Protein AF-A0A514EIG3-F1 (afdb_monomer_lite)

Sequence (360 aa):
MSRASMEQAHLRFVRDAVEIEDLRSSVVFEDPEARVRSGRLRLLNLRFMAVSTSFQSLHRYINRLLRQTEGDVAAALIGLYRPLQAALSERGGRERTAEIARRLAACRTALTPRAAAVRDTLPGACHEDFDTGVSLLQRFFGELHEYGAAEAALVAPQQWRTPQARGDTAVFLRGNDYAAEALTALRSALLVAAMCWLWIQTGWISGATAVLQAVALSAILSSSANAPAAARSLFKGFVFGAALGAICQLLALVRDDAMWIYGYFEETKLPRVHVGDRADIRLMSGAVLLHGKVEGIARGIADSDNPTSASLLADVSPTFIWIRLAQRVPVRMRIDPASVPPNTILAAGMTATVTVRQGR

Radius of gyration: 43.5 Å; chains: 1; bounding box: 100×44×109 Å

Structure (mmCIF, N/CA/C/O backbone):
data_AF-A0A514EIG3-F1
#
_entry.id   AF-A0A514EIG3-F1
#
loop_
_atom_site.group_PDB
_atom_site.id
_atom_site.type_symbol
_atom_site.label_atom_id
_atom_site.label_alt_id
_atom_site.label_comp_id
_atom_site.label_asym_id
_atom_site.label_entity_id
_atom_site.label_seq_id
_atom_site.pdbx_PDB_ins_code
_atom_site.Cartn_x
_atom_site.Cartn_y
_atom_site.Cartn_z
_atom_site.occupancy
_atom_site.B_iso_or_equiv
_atom_site.auth_seq_id
_atom_site.auth_comp_id
_atom_site.auth_asym_id
_atom_site.auth_atom_id
_atom_site.pdbx_PDB_model_num
ATOM 1 N N . MET A 1 1 ? 12.732 -8.739 -49.361 1.00 45.09 1 MET A N 1
ATOM 2 C CA . MET A 1 1 ? 12.928 -9.811 -48.359 1.00 45.09 1 MET A CA 1
ATOM 3 C C . MET A 1 1 ? 11.604 -10.064 -47.669 1.00 45.09 1 MET A C 1
ATOM 5 O O . MET A 1 1 ? 10.889 -9.100 -47.427 1.00 45.09 1 MET A O 1
ATOM 9 N N . SER A 1 2 ? 11.252 -11.325 -47.421 1.00 52.12 2 SER A N 1
ATOM 10 C CA . SER A 1 2 ? 9.976 -11.680 -46.798 1.00 52.12 2 SER A CA 1
ATOM 11 C C . SER A 1 2 ? 10.043 -11.526 -45.274 1.00 52.12 2 SER A C 1
ATOM 13 O O . SER A 1 2 ? 11.075 -11.765 -44.652 1.00 52.12 2 SER A O 1
ATOM 15 N N . ARG A 1 3 ? 8.915 -11.150 -44.664 1.00 53.91 3 ARG A N 1
ATOM 16 C CA . ARG A 1 3 ? 8.681 -11.037 -43.210 1.00 53.91 3 ARG A CA 1
ATOM 17 C C . ARG A 1 3 ? 9.295 -12.186 -42.389 1.00 53.91 3 ARG A C 1
ATOM 19 O O . ARG A 1 3 ? 9.903 -11.947 -41.351 1.00 53.91 3 ARG A O 1
ATOM 26 N N . ALA A 1 4 ? 9.207 -13.411 -42.907 1.00 51.09 4 ALA A N 1
ATOM 27 C CA . ALA A 1 4 ? 9.718 -14.618 -42.263 1.00 51.09 4 ALA A CA 1
ATOM 28 C C . ALA A 1 4 ? 11.256 -14.669 -42.160 1.00 51.09 4 ALA A C 1
ATOM 30 O O . ALA A 1 4 ? 11.781 -15.232 -41.202 1.00 51.09 4 ALA A O 1
ATOM 31 N N . SER A 1 5 ? 11.999 -14.062 -43.097 1.00 52.34 5 SER A N 1
ATOM 32 C CA . SER A 1 5 ? 13.469 -14.077 -43.050 1.00 52.34 5 SER A CA 1
ATOM 33 C C . SER A 1 5 ? 14.026 -13.139 -41.977 1.00 52.34 5 SER A C 1
ATOM 35 O O . SER A 1 5 ? 15.066 -13.423 -41.389 1.00 52.34 5 SER A O 1
ATOM 37 N N . MET A 1 6 ? 13.329 -12.030 -41.709 1.00 52.81 6 MET A N 1
ATOM 38 C CA . MET A 1 6 ? 13.676 -11.066 -40.657 1.00 52.81 6 MET A CA 1
ATOM 39 C C . MET A 1 6 ? 13.449 -11.675 -39.267 1.00 52.81 6 MET A C 1
ATOM 41 O O . MET A 1 6 ? 14.292 -11.565 -38.380 1.00 52.81 6 MET A O 1
ATOM 45 N N . GLU A 1 7 ? 12.336 -12.391 -39.118 1.00 53.34 7 GLU A N 1
ATOM 46 C CA . GLU A 1 7 ? 11.955 -13.098 -37.898 1.00 53.34 7 GLU A CA 1
ATOM 47 C C . GLU A 1 7 ? 12.885 -14.290 -37.620 1.00 53.34 7 GLU A C 1
ATOM 49 O O . GLU A 1 7 ? 13.366 -14.445 -36.502 1.00 53.34 7 GLU A O 1
ATOM 54 N N . GLN A 1 8 ? 13.255 -15.074 -38.639 1.00 49.50 8 GLN A N 1
ATOM 55 C CA . GLN A 1 8 ? 14.203 -16.185 -38.483 1.00 49.50 8 GLN A CA 1
ATOM 56 C C . GLN A 1 8 ? 15.636 -15.736 -38.179 1.00 49.50 8 GLN A C 1
ATOM 58 O O . GLN A 1 8 ? 16.304 -16.382 -37.374 1.00 49.50 8 GLN A O 1
ATOM 63 N N . ALA A 1 9 ? 16.124 -14.653 -38.792 1.00 52.44 9 ALA A N 1
ATOM 64 C CA . ALA A 1 9 ? 17.458 -14.129 -38.495 1.00 52.44 9 ALA A CA 1
ATOM 65 C C . ALA A 1 9 ? 17.545 -13.589 -37.056 1.00 52.44 9 ALA A C 1
ATOM 67 O O . ALA A 1 9 ? 18.540 -13.812 -36.368 1.00 52.44 9 ALA A O 1
ATOM 68 N N . HIS A 1 10 ? 16.477 -12.947 -36.572 1.00 52.53 10 HIS A N 1
ATOM 69 C CA . HIS A 1 10 ? 16.401 -12.445 -35.203 1.00 52.53 10 HIS A CA 1
ATOM 70 C C . HIS A 1 10 ? 16.192 -13.560 -34.165 1.00 52.53 10 HIS A C 1
ATOM 72 O O . HIS A 1 10 ? 16.850 -13.561 -33.130 1.00 52.53 10 HIS A O 1
ATOM 78 N N . LEU A 1 11 ? 15.336 -14.550 -34.444 1.00 48.62 11 LEU A N 1
ATOM 79 C CA . LEU A 1 11 ? 15.137 -15.704 -33.560 1.00 48.62 11 LEU A CA 1
ATOM 80 C C . LEU A 1 11 ? 16.398 -16.562 -33.429 1.00 48.62 11 LEU A C 1
ATOM 82 O O . LEU A 1 11 ? 16.623 -17.121 -32.361 1.00 48.62 11 LEU A O 1
ATOM 86 N N . ARG A 1 12 ? 17.235 -16.646 -34.473 1.00 53.78 12 ARG A N 1
ATOM 87 C CA . ARG A 1 12 ? 18.569 -17.263 -34.373 1.00 53.78 12 ARG A CA 1
ATOM 88 C C . ARG A 1 12 ? 19.503 -16.434 -33.488 1.00 53.78 12 ARG A C 1
ATOM 90 O O . ARG A 1 12 ? 20.097 -16.986 -32.579 1.00 53.78 12 ARG A O 1
ATOM 97 N N . PHE A 1 13 ? 19.535 -15.109 -33.653 1.00 55.12 13 PHE A N 1
ATOM 98 C CA . PHE A 1 13 ? 20.330 -14.208 -32.803 1.00 55.12 13 PHE A CA 1
ATOM 99 C C . PHE A 1 13 ? 19.947 -14.274 -31.312 1.00 55.12 13 PHE A C 1
ATOM 101 O O . PHE A 1 13 ? 20.821 -14.318 -30.451 1.00 55.12 13 PHE A O 1
ATOM 108 N N . VAL A 1 14 ? 18.647 -14.312 -30.999 1.00 50.19 14 VAL A N 1
ATOM 109 C CA . VAL A 1 14 ? 18.150 -14.444 -29.618 1.00 50.19 14 VAL A CA 1
ATOM 110 C C . VAL A 1 14 ? 18.416 -15.846 -29.064 1.00 50.19 14 VAL A C 1
ATOM 112 O O . VAL A 1 14 ? 18.765 -15.973 -27.896 1.00 50.19 14 VAL A O 1
ATOM 115 N N . ARG A 1 15 ? 18.297 -16.896 -29.886 1.00 47.41 15 ARG A N 1
ATOM 116 C CA . ARG A 1 15 ? 18.565 -18.282 -29.475 1.00 47.41 15 ARG A CA 1
ATOM 117 C C . ARG A 1 15 ? 20.043 -18.524 -29.179 1.00 47.41 15 ARG A C 1
ATOM 119 O O . ARG A 1 15 ? 20.343 -19.071 -28.127 1.00 47.41 15 ARG A O 1
ATOM 126 N N . ASP A 1 16 ? 20.942 -18.041 -30.030 1.00 49.44 16 ASP A N 1
ATOM 127 C CA . ASP A 1 16 ? 22.390 -18.164 -29.821 1.00 49.44 16 ASP A CA 1
ATOM 128 C C . ASP A 1 16 ? 22.843 -17.374 -28.575 1.00 49.44 16 ASP A C 1
ATOM 130 O O . ASP A 1 16 ? 23.747 -17.790 -27.855 1.00 49.44 16 ASP A O 1
ATOM 134 N N . ALA A 1 17 ? 22.184 -16.247 -28.266 1.00 50.53 17 ALA A N 1
ATOM 135 C CA . ALA A 1 17 ? 22.420 -15.493 -27.033 1.00 50.53 17 ALA A CA 1
ATOM 136 C C . ALA A 1 17 ? 21.909 -16.222 -25.771 1.00 50.53 17 ALA A C 1
ATOM 138 O O . ALA A 1 17 ? 22.508 -16.083 -24.706 1.00 50.53 17 ALA A O 1
ATOM 139 N N . VAL A 1 18 ? 20.833 -17.012 -25.890 1.00 45.69 18 VAL A N 1
ATOM 140 C CA . VAL A 1 18 ? 20.274 -17.841 -24.807 1.00 45.69 18 VAL A CA 1
ATOM 141 C C . VAL A 1 18 ? 21.101 -19.112 -24.579 1.00 45.69 18 VAL A C 1
ATOM 143 O O . VAL A 1 18 ? 21.346 -19.454 -23.429 1.00 45.69 18 VAL A O 1
ATOM 146 N N . GLU A 1 19 ? 21.619 -19.764 -25.624 1.00 40.50 19 GLU A N 1
ATOM 147 C CA . GLU A 1 19 ? 22.544 -20.906 -25.471 1.00 40.50 19 GLU A CA 1
ATOM 148 C C . GLU A 1 19 ? 23.844 -20.509 -24.750 1.00 40.50 19 GLU A C 1
ATOM 150 O O . GLU A 1 19 ? 24.380 -21.277 -23.951 1.00 40.50 19 GLU A O 1
ATOM 155 N N . ILE A 1 20 ? 24.327 -19.279 -24.959 1.00 51.62 20 ILE A N 1
ATOM 156 C CA . ILE A 1 20 ? 25.477 -18.730 -24.223 1.00 51.62 20 ILE A CA 1
ATOM 157 C C . ILE A 1 20 ? 25.137 -18.469 -22.744 1.00 51.62 20 ILE A C 1
ATOM 159 O O . ILE A 1 20 ? 26.017 -18.583 -21.892 1.00 51.62 20 ILE A O 1
ATOM 163 N N . GLU A 1 21 ? 23.887 -18.131 -22.416 1.00 45.19 21 GLU A N 1
ATOM 164 C CA . GLU A 1 21 ? 23.425 -17.957 -21.031 1.00 45.19 21 GLU A CA 1
ATOM 165 C C . GLU A 1 21 ? 23.310 -19.306 -20.304 1.00 45.19 21 GLU A C 1
ATOM 167 O O . GLU A 1 21 ? 23.735 -19.424 -19.152 1.00 45.19 21 GLU A O 1
ATOM 172 N N . ASP A 1 22 ? 22.832 -20.338 -21.003 1.00 36.62 22 ASP A N 1
ATOM 173 C CA . ASP A 1 22 ? 22.665 -21.690 -20.464 1.00 36.62 22 ASP A CA 1
ATOM 174 C C . ASP A 1 22 ? 24.024 -22.341 -20.159 1.00 36.62 22 ASP A C 1
ATOM 176 O O . ASP A 1 22 ? 24.251 -22.823 -19.046 1.00 36.62 22 ASP A O 1
ATOM 180 N N . LEU A 1 23 ? 24.990 -22.206 -21.079 1.00 34.91 23 LEU A N 1
ATOM 181 C CA . LEU A 1 23 ? 26.386 -22.622 -20.882 1.00 34.91 23 LEU A CA 1
ATOM 182 C C . LEU A 1 23 ? 27.109 -21.833 -19.776 1.00 34.91 23 LEU A C 1
ATOM 184 O O . LEU A 1 23 ? 28.134 -22.283 -19.265 1.00 34.91 23 LEU A O 1
ATOM 188 N N . ARG A 1 24 ? 26.610 -20.650 -19.399 1.00 49.12 24 ARG A N 1
ATOM 189 C CA . ARG A 1 24 ? 27.227 -19.795 -18.375 1.00 49.12 24 ARG A CA 1
ATOM 190 C C . ARG A 1 24 ? 26.662 -20.043 -16.983 1.00 49.12 24 ARG A C 1
ATOM 192 O O . ARG A 1 24 ? 27.408 -19.895 -16.018 1.00 49.12 24 ARG A O 1
ATOM 199 N N . SER A 1 25 ? 25.393 -20.436 -16.863 1.00 39.38 25 SER A N 1
ATOM 200 C CA . SER A 1 25 ? 24.770 -20.756 -15.570 1.00 39.38 25 SER A CA 1
ATOM 201 C C . SER A 1 25 ? 25.508 -21.876 -14.820 1.00 39.38 25 SER A C 1
ATOM 203 O O . SER A 1 25 ? 25.580 -21.845 -13.592 1.00 39.38 25 SER A O 1
ATOM 205 N N . SER A 1 26 ? 26.150 -22.800 -15.548 1.00 38.31 26 SER A N 1
ATOM 206 C CA . SER A 1 26 ? 26.895 -23.913 -14.951 1.00 38.31 26 SER A CA 1
ATOM 207 C C . SER A 1 26 ? 28.312 -23.548 -14.488 1.00 38.31 26 SER A C 1
ATOM 209 O O . SER A 1 26 ? 28.871 -24.255 -13.659 1.00 38.31 26 SER A O 1
ATOM 211 N N . VAL A 1 27 ? 28.901 -22.448 -14.978 1.00 40.47 27 VAL A N 1
ATOM 212 C CA . VAL A 1 27 ? 30.311 -22.068 -14.716 1.00 40.47 27 VAL A CA 1
ATOM 213 C C . VAL A 1 27 ? 30.438 -21.034 -13.579 1.00 40.47 27 VAL A C 1
ATOM 215 O O . VAL A 1 27 ? 31.532 -20.670 -13.158 1.00 40.47 27 VAL A O 1
ATOM 218 N N . VAL A 1 28 ? 29.315 -20.563 -13.025 1.00 42.31 28 VAL A N 1
ATOM 219 C CA . VAL A 1 28 ? 29.269 -19.551 -11.948 1.00 42.31 28 VAL A CA 1
ATOM 220 C C . VAL A 1 28 ? 29.801 -20.069 -10.598 1.00 42.31 28 VAL A C 1
ATOM 222 O O . VAL A 1 28 ? 30.088 -19.258 -9.716 1.00 42.31 28 VAL A O 1
ATOM 225 N N . PHE A 1 29 ? 29.990 -21.381 -10.426 1.00 43.31 29 PHE A N 1
ATOM 226 C CA . PHE A 1 29 ? 30.283 -21.973 -9.115 1.00 43.31 29 PHE A CA 1
ATOM 227 C C . PHE A 1 29 ? 31.768 -22.198 -8.768 1.00 43.31 29 PHE A C 1
ATOM 229 O O . PHE A 1 29 ? 32.027 -22.561 -7.624 1.00 43.31 29 PHE A O 1
ATOM 236 N N . GLU A 1 30 ? 32.742 -21.953 -9.658 1.00 40.94 30 GLU A N 1
ATOM 237 C CA . GLU A 1 30 ? 34.113 -22.470 -9.432 1.00 40.94 30 GLU A CA 1
ATOM 238 C C . GLU A 1 30 ? 35.263 -21.465 -9.172 1.00 40.94 30 GLU A C 1
ATOM 240 O O . GLU A 1 30 ? 36.301 -21.929 -8.712 1.00 40.94 30 GLU A O 1
ATOM 245 N N . ASP A 1 31 ? 35.154 -20.131 -9.352 1.00 41.50 31 ASP A N 1
ATOM 246 C CA . ASP A 1 31 ? 36.369 -19.267 -9.273 1.00 41.50 31 ASP A CA 1
ATOM 247 C C . ASP A 1 31 ? 36.178 -17.837 -8.680 1.00 41.50 31 ASP A C 1
ATOM 249 O O . ASP A 1 31 ? 35.212 -17.147 -9.031 1.00 41.50 31 ASP A O 1
ATOM 253 N N . PRO A 1 32 ? 37.089 -17.297 -7.830 1.00 45.38 32 PRO A N 1
ATOM 254 C CA . PRO A 1 32 ? 36.996 -15.945 -7.252 1.00 45.38 32 PRO A CA 1
ATOM 255 C C . PRO A 1 32 ? 37.032 -14.785 -8.264 1.00 45.38 32 PRO A C 1
ATOM 257 O O . PRO A 1 32 ? 36.520 -13.701 -7.959 1.00 45.38 32 PRO A O 1
ATOM 260 N N . GLU A 1 33 ? 37.548 -14.999 -9.481 1.00 50.97 33 GLU A N 1
ATOM 261 C CA . GLU A 1 33 ? 37.442 -14.044 -10.599 1.00 50.97 33 GLU A CA 1
ATOM 262 C C . GLU A 1 33 ? 35.983 -13.789 -11.042 1.00 50.97 33 GLU A C 1
ATOM 264 O O . GLU A 1 33 ? 35.674 -12.757 -11.655 1.00 50.97 33 GLU A O 1
ATOM 269 N N . ALA A 1 34 ? 35.050 -14.683 -10.693 1.00 49.50 34 ALA A N 1
ATOM 270 C CA . ALA A 1 34 ? 33.637 -14.577 -11.046 1.00 49.50 34 ALA A CA 1
ATOM 271 C C . ALA A 1 34 ? 32.943 -13.358 -10.411 1.00 49.50 34 ALA A C 1
ATOM 273 O O . ALA A 1 34 ? 32.015 -12.801 -11.003 1.00 49.50 34 ALA A O 1
ATOM 274 N N . ARG A 1 35 ? 33.410 -12.862 -9.253 1.00 50.84 35 ARG A N 1
ATOM 275 C CA . ARG A 1 35 ? 32.811 -11.682 -8.592 1.00 50.84 35 ARG A CA 1
ATOM 276 C C . ARG A 1 35 ? 33.062 -10.375 -9.346 1.00 50.84 35 ARG A C 1
ATOM 278 O O . ARG A 1 35 ? 32.158 -9.549 -9.434 1.00 50.84 35 ARG A O 1
ATOM 285 N N . VAL A 1 36 ? 34.237 -10.209 -9.956 1.00 50.38 36 VAL A N 1
ATOM 286 C CA . VAL A 1 36 ? 34.542 -9.046 -10.815 1.00 50.38 36 VAL A CA 1
ATOM 287 C C . VAL A 1 36 ? 33.825 -9.167 -12.167 1.00 50.38 36 VAL A C 1
ATOM 289 O O . VAL A 1 36 ? 33.380 -8.166 -12.732 1.00 50.38 36 VAL A O 1
ATOM 292 N N . ARG A 1 37 ? 33.618 -10.396 -12.665 1.00 55.94 37 ARG A N 1
ATOM 293 C CA . ARG A 1 37 ? 32.775 -10.652 -13.846 1.00 55.94 37 ARG A CA 1
ATOM 294 C C . ARG A 1 37 ? 31.284 -10.421 -13.569 1.00 55.94 37 ARG A C 1
ATOM 296 O O . ARG A 1 37 ? 30.603 -9.951 -14.470 1.00 55.94 37 ARG A O 1
ATOM 303 N N . SER A 1 38 ? 30.786 -10.628 -12.347 1.00 60.28 38 SER A N 1
ATOM 304 C CA . SER A 1 38 ? 29.366 -10.457 -11.980 1.00 60.28 38 SER A CA 1
ATOM 305 C C . SER A 1 38 ? 28.793 -9.080 -12.356 1.00 60.28 38 SER A C 1
ATOM 307 O O . SER A 1 38 ? 27.716 -8.994 -12.949 1.00 60.28 38 SER A O 1
ATOM 309 N N . GLY A 1 39 ? 29.545 -7.994 -12.134 1.00 63.72 39 GLY A N 1
ATOM 310 C CA . GLY A 1 39 ? 29.137 -6.647 -12.562 1.00 63.72 39 GLY A CA 1
ATOM 311 C C . GLY A 1 39 ? 29.068 -6.483 -14.088 1.00 63.72 39 GLY A C 1
ATOM 312 O O . GLY A 1 39 ? 28.128 -5.879 -14.607 1.00 63.72 39 GLY A O 1
ATOM 313 N N . ARG A 1 40 ? 30.022 -7.077 -14.818 1.00 66.19 40 ARG A N 1
ATOM 314 C CA . ARG A 1 40 ? 30.075 -7.064 -16.294 1.00 66.19 40 ARG A CA 1
ATOM 315 C C . ARG A 1 40 ? 28.932 -7.892 -16.894 1.00 66.19 40 ARG A C 1
ATOM 317 O O . ARG A 1 40 ? 28.312 -7.464 -17.861 1.00 66.19 40 ARG A O 1
ATOM 324 N N . LEU A 1 41 ? 28.607 -9.029 -16.278 1.00 67.88 41 LEU A N 1
ATOM 325 C CA . LEU A 1 41 ? 27.487 -9.893 -16.661 1.00 67.88 41 LEU A CA 1
ATOM 326 C C . LEU A 1 41 ? 26.135 -9.229 -16.383 1.00 67.88 41 LEU A C 1
ATOM 328 O O . LEU A 1 41 ? 25.241 -9.290 -17.223 1.00 67.88 41 LEU A O 1
ATOM 332 N N . ARG A 1 42 ? 25.996 -8.524 -15.251 1.00 72.25 42 ARG A N 1
ATOM 333 C CA . ARG A 1 42 ? 24.791 -7.741 -14.952 1.00 72.25 42 ARG A CA 1
ATOM 334 C C . ARG A 1 42 ? 24.568 -6.640 -15.985 1.00 72.25 42 ARG A C 1
ATOM 336 O O . ARG A 1 42 ? 23.446 -6.480 -16.453 1.00 72.25 42 ARG A O 1
ATOM 343 N N . LEU A 1 43 ? 25.620 -5.909 -16.361 1.00 75.12 43 LEU A N 1
ATOM 344 C CA . LEU A 1 43 ? 25.537 -4.895 -17.414 1.00 75.12 43 LEU A CA 1
ATOM 345 C C . LEU A 1 43 ? 25.138 -5.517 -18.758 1.00 75.12 43 LEU A C 1
ATOM 347 O O . LEU A 1 43 ? 24.236 -5.005 -19.414 1.00 75.12 43 LEU A O 1
ATOM 351 N N . LEU A 1 44 ? 25.756 -6.635 -19.145 1.00 75.25 44 LEU A N 1
ATOM 352 C CA . LEU A 1 44 ? 25.420 -7.342 -20.382 1.00 75.25 44 LEU A CA 1
ATOM 353 C C . LEU A 1 44 ? 23.951 -7.796 -20.401 1.00 75.25 44 LEU A C 1
ATOM 355 O O . LEU A 1 44 ? 23.271 -7.601 -21.404 1.00 75.25 44 LEU A O 1
ATOM 359 N N . ASN A 1 45 ? 23.444 -8.329 -19.285 1.00 76.19 45 ASN A N 1
ATOM 360 C CA . ASN A 1 45 ? 22.043 -8.729 -19.147 1.00 76.19 45 ASN A CA 1
ATOM 361 C C . ASN A 1 45 ? 21.090 -7.521 -19.241 1.00 76.19 45 ASN A C 1
ATOM 363 O O . ASN A 1 45 ? 20.104 -7.559 -19.971 1.00 76.19 45 ASN A O 1
ATOM 367 N N . LEU A 1 46 ? 21.413 -6.402 -18.583 1.00 81.19 46 LEU A N 1
ATOM 368 C CA . LEU A 1 46 ? 20.630 -5.164 -18.705 1.00 81.19 46 LEU A CA 1
ATOM 369 C C . LEU A 1 46 ? 20.564 -4.672 -20.158 1.00 81.19 46 LEU A C 1
ATOM 371 O O . LEU A 1 46 ? 19.483 -4.337 -20.644 1.00 81.19 46 LEU A O 1
ATOM 375 N N . ARG A 1 47 ? 21.695 -4.686 -20.875 1.00 82.94 47 ARG A N 1
ATOM 376 C CA . ARG A 1 47 ? 21.747 -4.319 -22.299 1.00 82.94 47 ARG A CA 1
ATOM 377 C C . ARG A 1 47 ? 20.964 -5.296 -23.172 1.00 82.94 47 ARG A C 1
ATOM 379 O O . ARG A 1 47 ? 20.231 -4.862 -24.053 1.00 82.94 47 ARG A O 1
ATOM 386 N N . PHE A 1 48 ? 21.035 -6.595 -22.891 1.00 78.50 48 PHE A N 1
ATOM 387 C CA . PHE A 1 48 ? 20.241 -7.605 -23.591 1.00 78.50 48 PHE A CA 1
ATOM 388 C C . PHE A 1 48 ? 18.730 -7.368 -23.439 1.00 78.50 48 PHE A C 1
ATOM 390 O O . PHE A 1 48 ? 17.985 -7.420 -24.423 1.00 78.50 48 PHE A O 1
ATOM 397 N N . MET A 1 49 ? 18.273 -7.045 -22.226 1.00 78.38 49 MET A N 1
ATOM 398 C CA . MET A 1 49 ? 16.864 -6.736 -21.964 1.00 78.38 49 MET A CA 1
ATOM 399 C C . MET A 1 49 ? 16.407 -5.472 -22.706 1.00 78.38 49 MET A C 1
ATOM 401 O O . MET A 1 49 ? 15.313 -5.452 -23.280 1.00 78.38 49 MET A O 1
ATOM 405 N N . ALA A 1 50 ? 17.251 -4.438 -22.758 1.00 80.19 50 ALA A N 1
ATOM 406 C CA . ALA A 1 50 ? 16.956 -3.199 -23.475 1.00 80.19 50 ALA A CA 1
ATOM 407 C C . ALA A 1 50 ? 16.867 -3.406 -25.002 1.00 80.19 50 ALA A C 1
ATOM 409 O O . ALA A 1 50 ? 15.916 -2.943 -25.646 1.00 80.19 50 ALA A O 1
ATOM 410 N N . VAL A 1 51 ? 17.785 -4.192 -25.579 1.00 80.00 51 VAL A N 1
ATOM 411 C CA . VAL A 1 51 ? 17.752 -4.602 -26.996 1.00 80.00 51 VAL A CA 1
ATOM 412 C C . VAL A 1 51 ? 16.493 -5.406 -27.314 1.00 80.00 51 VAL A C 1
ATOM 414 O O . VAL A 1 51 ? 15.804 -5.119 -28.291 1.00 80.00 51 VAL A O 1
ATOM 417 N N . SER A 1 52 ? 16.151 -6.383 -26.475 1.00 78.00 52 SER A N 1
ATOM 418 C CA . SER A 1 52 ? 14.977 -7.240 -26.687 1.00 78.00 52 SER A CA 1
ATOM 419 C C . SER A 1 52 ? 13.673 -6.438 -26.640 1.00 78.00 52 SER A C 1
ATOM 421 O O . SER A 1 52 ? 12.796 -6.598 -27.490 1.00 78.00 52 SER A O 1
ATOM 423 N N . THR A 1 53 ? 13.559 -5.516 -25.681 1.00 83.19 53 THR A N 1
ATOM 424 C CA . THR A 1 53 ? 12.370 -4.667 -25.510 1.00 83.19 53 THR A CA 1
ATOM 425 C C . THR A 1 53 ? 12.203 -3.673 -26.660 1.00 83.19 53 THR A C 1
ATOM 427 O O . THR A 1 53 ? 11.100 -3.500 -27.190 1.00 83.19 53 THR A O 1
ATOM 430 N N . SER A 1 54 ? 13.292 -3.020 -27.076 1.00 84.88 54 SER A N 1
ATOM 431 C CA . SER A 1 54 ? 13.266 -2.104 -28.222 1.00 84.88 54 SER A CA 1
ATOM 432 C C . SER A 1 54 ? 12.963 -2.838 -29.533 1.00 84.88 54 SER A C 1
ATOM 434 O O . SER A 1 54 ? 12.152 -2.347 -30.321 1.00 84.88 54 SER A O 1
ATOM 436 N N . PHE A 1 55 ? 13.489 -4.054 -29.724 1.00 82.88 55 PHE A N 1
ATOM 437 C CA . PHE A 1 55 ? 13.143 -4.901 -30.866 1.00 82.88 55 PHE A CA 1
ATOM 438 C C . PHE A 1 55 ? 11.655 -5.250 -30.903 1.00 82.88 55 PHE A C 1
ATOM 440 O O . PHE A 1 55 ? 11.003 -5.053 -31.926 1.00 82.88 55 PHE A O 1
ATOM 447 N N . GLN A 1 56 ? 11.096 -5.753 -29.796 1.00 80.50 56 GLN A N 1
ATOM 448 C CA . GLN A 1 56 ? 9.681 -6.126 -29.748 1.00 80.50 56 GLN A CA 1
ATOM 449 C C . GLN A 1 56 ? 8.770 -4.927 -30.022 1.00 80.50 56 GLN A C 1
ATOM 451 O O . GLN A 1 56 ? 7.755 -5.071 -30.704 1.00 80.50 56 GLN A O 1
ATOM 456 N N . SER A 1 57 ? 9.143 -3.746 -29.526 1.00 84.94 57 SER A N 1
ATOM 457 C CA . SER A 1 57 ? 8.400 -2.505 -29.756 1.00 84.94 57 SER A CA 1
ATOM 458 C C . SER A 1 57 ? 8.397 -2.126 -31.241 1.00 84.94 57 SER A C 1
ATOM 460 O O . SER A 1 57 ? 7.332 -1.903 -31.817 1.00 84.94 57 SER A O 1
ATOM 462 N N . LEU A 1 58 ? 9.569 -2.150 -31.886 1.00 84.88 58 LEU A N 1
ATOM 463 C CA . LEU A 1 58 ? 9.714 -1.918 -33.324 1.00 84.88 58 LEU A CA 1
ATOM 464 C C . LEU A 1 58 ? 8.945 -2.959 -34.152 1.00 84.88 58 LEU A C 1
ATOM 466 O O . LEU A 1 58 ? 8.225 -2.613 -35.085 1.00 84.88 58 LEU A O 1
ATOM 470 N N . HIS A 1 59 ? 9.057 -4.236 -33.793 1.00 81.44 59 HIS A N 1
ATOM 471 C CA . HIS A 1 59 ? 8.402 -5.331 -34.499 1.00 81.44 59 HIS A CA 1
ATOM 472 C C . HIS A 1 59 ? 6.874 -5.234 -34.418 1.00 81.44 59 HIS A C 1
ATOM 474 O O . HIS A 1 59 ? 6.183 -5.386 -35.427 1.00 81.44 59 HIS A O 1
ATOM 480 N N . ARG A 1 60 ? 6.323 -4.939 -33.232 1.00 87.69 60 ARG A N 1
ATOM 481 C CA . ARG A 1 60 ? 4.882 -4.700 -33.061 1.00 87.69 60 ARG A CA 1
ATOM 482 C C . ARG A 1 60 ? 4.417 -3.493 -33.870 1.00 87.69 60 ARG A C 1
ATOM 484 O O . ARG A 1 60 ? 3.354 -3.575 -34.480 1.00 87.69 60 ARG A O 1
ATOM 491 N N . TYR A 1 61 ? 5.208 -2.422 -33.912 1.00 89.69 61 TYR A N 1
ATOM 492 C CA . TYR A 1 61 ? 4.883 -1.225 -34.681 1.00 89.69 61 TYR A CA 1
ATOM 493 C C . TYR A 1 61 ? 4.855 -1.495 -36.193 1.00 89.69 61 TYR A C 1
ATOM 495 O O . TYR A 1 61 ? 3.839 -1.247 -36.834 1.00 89.69 61 TYR A O 1
ATOM 503 N N . ILE A 1 62 ? 5.895 -2.129 -36.748 1.00 84.50 62 ILE A N 1
ATOM 504 C CA . ILE A 1 62 ? 5.932 -2.520 -38.170 1.00 84.50 62 ILE A CA 1
ATOM 505 C C . ILE A 1 62 ? 4.756 -3.447 -38.514 1.00 84.50 62 ILE A C 1
ATOM 507 O O . ILE A 1 62 ? 4.100 -3.271 -39.538 1.00 84.50 62 ILE A O 1
ATOM 511 N N . ASN A 1 63 ? 4.436 -4.409 -37.644 1.00 84.69 63 ASN A N 1
ATOM 512 C CA . ASN A 1 63 ? 3.278 -5.282 -37.846 1.00 84.69 63 ASN A CA 1
ATOM 513 C C . ASN A 1 63 ? 1.941 -4.531 -37.791 1.00 84.69 63 ASN A C 1
ATOM 515 O O . ASN A 1 63 ? 0.994 -4.957 -38.451 1.00 84.69 63 ASN A O 1
ATOM 519 N N . ARG A 1 64 ? 1.839 -3.450 -37.006 1.00 89.88 64 ARG A N 1
ATOM 520 C CA . ARG A 1 64 ? 0.653 -2.584 -36.985 1.00 89.88 64 ARG A CA 1
ATOM 521 C C . ARG A 1 64 ? 0.484 -1.887 -38.334 1.00 89.88 64 ARG A C 1
ATOM 523 O O . ARG A 1 64 ? -0.590 -1.999 -38.917 1.00 89.88 64 ARG A O 1
ATOM 530 N N . LEU A 1 65 ? 1.552 -1.282 -38.858 1.00 86.75 65 LEU A N 1
ATOM 531 C CA . LEU A 1 65 ? 1.553 -0.585 -40.151 1.00 86.75 65 LEU A CA 1
ATOM 532 C C . LEU A 1 65 ? 1.178 -1.520 -41.311 1.00 86.75 65 LEU A C 1
ATOM 534 O O . LEU A 1 65 ? 0.310 -1.203 -42.121 1.00 86.75 65 LEU A O 1
ATOM 538 N N . LEU A 1 66 ? 1.734 -2.738 -41.326 1.00 84.06 66 LEU A N 1
ATOM 539 C CA . LEU A 1 66 ? 1.400 -3.758 -42.329 1.00 84.06 66 LEU A CA 1
ATOM 540 C C . LEU A 1 66 ? -0.082 -4.172 -42.318 1.00 84.06 66 LEU A C 1
ATOM 542 O O . LEU A 1 66 ? -0.582 -4.649 -43.334 1.00 84.06 66 LEU A O 1
ATOM 546 N N . ARG A 1 67 ? -0.787 -4.025 -41.188 1.00 85.06 67 ARG A N 1
ATOM 547 C CA . ARG A 1 67 ? -2.224 -4.335 -41.073 1.00 85.06 67 ARG A CA 1
ATOM 548 C C . ARG A 1 67 ? -3.126 -3.158 -41.449 1.00 85.06 67 ARG A C 1
ATOM 550 O O . ARG A 1 67 ? -4.282 -3.394 -41.772 1.00 85.06 67 ARG A O 1
ATOM 557 N N . GLN A 1 68 ? -2.625 -1.925 -41.386 1.00 81.25 68 GLN A N 1
ATOM 558 C CA . GLN A 1 68 ? -3.405 -0.696 -41.588 1.00 81.25 68 GLN A CA 1
ATOM 559 C C . GLN A 1 68 ? -3.445 -0.219 -43.053 1.00 81.25 68 GLN A C 1
ATOM 561 O O . GLN A 1 68 ? -4.044 0.811 -43.337 1.00 81.25 68 GLN A O 1
ATOM 566 N N . THR A 1 69 ? -2.912 -0.999 -44.005 1.00 68.12 69 THR A N 1
ATOM 567 C CA . THR A 1 69 ? -2.778 -0.642 -45.441 1.00 68.12 69 THR A CA 1
ATOM 568 C C . THR A 1 69 ? -1.678 0.393 -45.730 1.00 68.12 69 THR A C 1
ATOM 570 O O . THR A 1 69 ? -1.554 0.865 -46.853 1.00 68.12 69 THR A O 1
ATOM 573 N N . GLU A 1 70 ? -0.802 0.676 -44.762 1.00 72.31 70 GLU A N 1
ATOM 574 C CA . GLU A 1 70 ? 0.393 1.523 -44.919 1.00 72.31 70 GLU A CA 1
ATOM 575 C C . GLU A 1 70 ? 1.621 0.679 -45.301 1.00 72.31 70 GLU A C 1
ATOM 577 O O . GLU A 1 70 ? 2.678 0.693 -44.659 1.00 72.31 70 GLU A O 1
ATOM 582 N N . GLY A 1 71 ? 1.459 -0.124 -46.356 1.00 73.00 71 GLY A N 1
ATOM 583 C CA . GLY A 1 71 ? 2.484 -1.058 -46.826 1.00 73.00 71 GLY A CA 1
ATOM 584 C C . GLY A 1 71 ? 3.784 -0.365 -47.239 1.00 73.00 71 GLY A C 1
ATOM 585 O O . GLY A 1 71 ? 4.865 -0.899 -46.982 1.00 73.00 71 GLY A O 1
ATOM 586 N N . ASP A 1 72 ? 3.685 0.842 -47.799 1.00 82.38 72 ASP A N 1
ATOM 587 C CA . ASP A 1 72 ? 4.828 1.614 -48.293 1.00 82.38 72 ASP A CA 1
ATOM 588 C C . ASP A 1 72 ? 5.723 2.116 -47.150 1.00 82.38 72 ASP A C 1
ATOM 590 O O . ASP A 1 72 ? 6.947 1.993 -47.217 1.00 82.38 72 ASP A O 1
ATOM 594 N N . VAL A 1 73 ? 5.126 2.579 -46.043 1.00 85.06 73 VAL A N 1
ATOM 59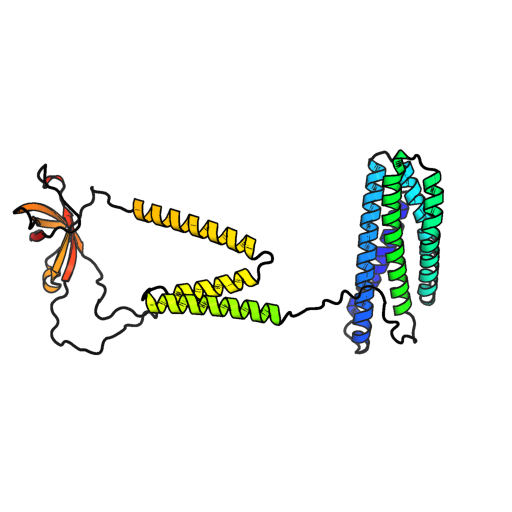5 C CA . VAL A 1 73 ? 5.854 3.014 -44.835 1.00 85.06 73 VAL A CA 1
ATOM 596 C C . VAL A 1 73 ? 6.540 1.827 -44.168 1.00 85.06 73 VAL A C 1
ATOM 598 O O . VAL A 1 73 ? 7.723 1.883 -43.825 1.00 85.06 73 VAL A O 1
ATOM 601 N N . ALA A 1 74 ? 5.828 0.707 -44.030 1.00 84.31 74 ALA A N 1
ATOM 602 C CA . ALA A 1 74 ? 6.408 -0.511 -43.480 1.00 84.31 74 ALA A CA 1
ATOM 603 C C . ALA A 1 74 ? 7.569 -1.031 -44.349 1.00 84.31 74 ALA A C 1
ATOM 605 O O . ALA A 1 74 ? 8.614 -1.412 -43.817 1.00 84.31 74 ALA A O 1
ATOM 606 N N . ALA A 1 75 ? 7.428 -1.010 -45.679 1.00 84.94 75 ALA A N 1
ATOM 607 C CA . ALA A 1 75 ? 8.482 -1.402 -46.610 1.00 84.94 75 ALA A CA 1
ATOM 608 C C . ALA A 1 75 ? 9.705 -0.475 -46.524 1.00 84.94 75 ALA A C 1
ATOM 610 O O . ALA A 1 75 ? 10.841 -0.963 -46.528 1.00 84.94 75 ALA A O 1
ATOM 611 N N . ALA A 1 76 ? 9.485 0.833 -46.375 1.00 87.00 76 ALA A N 1
ATOM 612 C CA . ALA A 1 76 ? 10.528 1.831 -46.165 1.00 87.00 76 ALA A CA 1
ATOM 613 C C . ALA A 1 76 ? 11.319 1.571 -44.866 1.00 87.00 76 ALA A C 1
ATOM 615 O O . ALA A 1 76 ? 12.551 1.488 -44.894 1.00 87.00 76 ALA A O 1
ATOM 616 N N . LEU A 1 77 ? 10.628 1.331 -43.745 1.00 86.31 77 LEU A N 1
ATOM 617 C CA . LEU A 1 77 ? 11.252 0.991 -42.457 1.00 86.31 77 LEU A CA 1
ATOM 618 C C . LEU A 1 77 ? 12.016 -0.345 -42.508 1.00 86.31 77 LEU A C 1
ATOM 620 O O . LEU A 1 77 ? 13.135 -0.448 -42.001 1.00 86.31 77 LEU A O 1
ATOM 624 N N . ILE A 1 78 ? 11.463 -1.367 -43.171 1.00 83.31 78 ILE A N 1
ATOM 625 C CA . ILE A 1 78 ? 12.152 -2.649 -43.405 1.00 83.31 78 ILE A CA 1
ATOM 626 C C . ILE A 1 78 ? 13.399 -2.443 -44.284 1.00 83.31 78 ILE A C 1
ATOM 628 O O . ILE A 1 78 ? 14.430 -3.085 -44.070 1.00 83.31 78 ILE A O 1
ATOM 632 N N . GLY A 1 79 ? 13.342 -1.528 -45.256 1.00 82.06 79 GLY A N 1
ATOM 633 C CA . GLY A 1 79 ? 14.481 -1.131 -46.084 1.00 82.06 79 GLY A CA 1
ATOM 634 C C . GLY A 1 79 ? 15.637 -0.558 -45.262 1.00 82.06 79 GLY A C 1
ATOM 635 O O . GLY A 1 79 ? 16.785 -0.962 -45.462 1.00 82.06 79 GLY A O 1
ATOM 636 N N . LEU A 1 80 ? 15.331 0.302 -44.286 1.00 85.44 80 LEU A N 1
ATOM 637 C CA . LEU A 1 80 ? 16.314 0.886 -43.364 1.00 85.44 80 LEU A CA 1
ATOM 638 C C . LEU A 1 80 ? 16.969 -0.149 -42.433 1.00 85.44 80 LEU A C 1
ATOM 640 O O . LEU A 1 80 ? 18.093 0.061 -41.980 1.00 85.44 80 LEU A O 1
ATOM 644 N N . TYR A 1 81 ? 16.317 -1.289 -42.191 1.00 76.81 81 TYR A N 1
ATOM 645 C CA . TYR A 1 81 ? 16.862 -2.386 -41.386 1.00 76.81 81 TYR A CA 1
ATOM 646 C C . TYR A 1 81 ? 17.906 -3.241 -42.130 1.00 76.81 81 TYR A C 1
ATOM 648 O O . TYR A 1 81 ? 18.789 -3.834 -41.513 1.00 76.81 81 TYR A O 1
ATOM 656 N N . ARG A 1 82 ? 17.856 -3.308 -43.465 1.00 76.00 82 ARG A N 1
ATOM 657 C CA . ARG A 1 82 ? 18.705 -4.200 -44.286 1.00 76.00 82 ARG A CA 1
ATOM 658 C C . ARG A 1 82 ? 20.223 -4.093 -44.022 1.00 76.00 82 ARG A C 1
ATOM 660 O O . ARG A 1 82 ? 20.868 -5.138 -43.941 1.00 76.00 82 ARG A O 1
ATOM 667 N N . PRO A 1 83 ? 20.820 -2.894 -43.861 1.00 77.94 83 PRO A N 1
ATOM 668 C CA . PRO A 1 83 ? 22.249 -2.758 -43.566 1.00 77.94 83 PRO A CA 1
ATOM 669 C C . PRO A 1 83 ? 22.652 -3.423 -42.246 1.00 77.94 83 PRO A C 1
ATOM 671 O O . PRO A 1 83 ? 23.746 -3.972 -42.141 1.00 77.94 83 PRO A O 1
ATOM 674 N N . LEU A 1 84 ? 21.753 -3.415 -41.257 1.00 73.94 84 LEU A N 1
ATOM 675 C CA . LEU A 1 84 ? 21.991 -4.048 -39.966 1.00 73.94 84 LEU A CA 1
ATOM 676 C C . LEU A 1 84 ? 22.055 -5.571 -40.091 1.00 73.94 84 LEU A C 1
ATOM 678 O O . LEU A 1 84 ? 22.920 -6.206 -39.497 1.00 73.94 84 LEU A O 1
ATOM 682 N N . GLN A 1 85 ? 21.174 -6.158 -40.900 1.00 66.19 85 GLN A N 1
ATOM 683 C CA . GLN A 1 85 ? 21.189 -7.594 -41.165 1.00 66.19 85 GLN A CA 1
ATOM 684 C C . GLN A 1 85 ? 22.513 -8.033 -41.804 1.00 66.19 85 GLN A C 1
ATOM 686 O O . GLN A 1 85 ? 23.093 -9.022 -41.364 1.00 66.19 85 GLN A O 1
ATOM 691 N N . ALA A 1 86 ? 23.010 -7.276 -42.789 1.00 68.81 86 ALA A N 1
ATOM 692 C CA . ALA A 1 86 ? 24.299 -7.546 -43.427 1.00 68.81 86 ALA A CA 1
ATOM 693 C C . ALA A 1 86 ? 25.468 -7.461 -42.429 1.00 68.81 86 ALA A C 1
ATOM 695 O O . ALA A 1 86 ? 26.377 -8.288 -42.458 1.00 68.81 86 ALA A O 1
ATOM 696 N N . ALA A 1 87 ? 25.418 -6.503 -41.497 1.00 68.38 87 ALA A N 1
ATOM 697 C CA . ALA A 1 87 ? 26.422 -6.370 -40.444 1.00 68.38 87 ALA A CA 1
ATOM 698 C C . ALA A 1 87 ? 26.425 -7.552 -39.454 1.00 68.38 87 ALA A C 1
ATOM 700 O O . ALA A 1 87 ? 27.475 -7.866 -38.893 1.00 68.38 87 ALA A O 1
ATOM 701 N N . LEU A 1 88 ? 25.276 -8.206 -39.248 1.00 65.56 88 LEU A N 1
ATOM 702 C CA . LEU A 1 88 ? 25.106 -9.325 -38.314 1.00 65.56 88 LEU A CA 1
ATOM 703 C C . LEU A 1 88 ? 25.331 -10.710 -38.949 1.00 65.56 88 LEU A C 1
ATOM 705 O O . LEU A 1 88 ? 25.663 -11.649 -38.230 1.00 65.56 88 LEU A O 1
ATOM 709 N N . SER A 1 89 ? 25.167 -10.865 -40.269 1.00 60.84 89 SER A N 1
ATOM 710 C CA . SER A 1 89 ? 25.236 -12.170 -40.951 1.00 60.84 89 SER A CA 1
ATOM 711 C C . SER A 1 89 ? 26.649 -12.744 -41.136 1.00 60.84 89 SER A C 1
ATOM 713 O O . SER A 1 89 ? 26.787 -13.939 -41.371 1.00 60.84 89 SER A O 1
ATOM 715 N N . GLU A 1 90 ? 27.710 -11.944 -41.007 1.00 57.81 90 GLU A N 1
ATOM 716 C CA . GLU A 1 90 ? 29.108 -12.382 -41.202 1.00 57.81 90 GLU A CA 1
ATOM 717 C C . GLU A 1 90 ? 29.794 -12.873 -39.904 1.00 57.81 90 GLU A C 1
ATOM 719 O O . GLU A 1 90 ? 30.956 -12.551 -39.631 1.00 57.81 90 GLU A O 1
ATOM 724 N N . ARG A 1 91 ? 29.090 -13.628 -39.048 1.00 53.41 91 ARG A N 1
ATOM 725 C CA . ARG A 1 91 ? 29.635 -14.056 -37.745 1.00 53.41 91 ARG A CA 1
ATOM 726 C C . ARG A 1 91 ? 30.499 -15.319 -37.873 1.00 53.41 91 ARG A C 1
ATOM 728 O O . ARG A 1 91 ? 29.994 -16.407 -38.115 1.00 53.41 91 ARG A O 1
ATOM 735 N N . GLY A 1 92 ? 31.804 -15.176 -37.636 1.00 48.28 92 GLY A N 1
ATOM 736 C CA . GLY A 1 92 ? 32.716 -16.299 -37.387 1.00 48.28 92 GLY A CA 1
ATOM 737 C C . GLY A 1 92 ? 33.942 -15.864 -36.580 1.00 48.28 92 GLY A C 1
ATOM 738 O O . GLY A 1 92 ? 34.753 -15.114 -37.113 1.00 48.28 92 GLY A O 1
ATOM 739 N N . GLY A 1 93 ? 34.070 -16.318 -35.323 1.00 52.94 93 GLY A N 1
ATOM 740 C CA . GLY A 1 93 ? 35.263 -16.165 -34.458 1.00 52.94 93 GLY A CA 1
ATOM 741 C C . GLY A 1 93 ? 35.169 -15.148 -33.296 1.00 52.94 93 GLY A C 1
ATOM 742 O O . GLY A 1 93 ? 34.486 -14.133 -33.404 1.00 52.94 93 GLY A O 1
ATOM 743 N N . ARG A 1 94 ? 35.894 -15.414 -32.186 1.00 47.97 94 ARG A N 1
ATOM 744 C CA . ARG A 1 94 ? 35.922 -14.630 -30.919 1.00 47.97 94 ARG A CA 1
ATOM 745 C C . ARG A 1 94 ? 36.670 -13.285 -30.993 1.00 47.97 94 ARG A C 1
ATOM 747 O O . ARG A 1 94 ? 36.298 -12.359 -30.284 1.00 47.97 94 ARG A O 1
ATOM 754 N N . GLU A 1 95 ? 37.659 -13.124 -31.875 1.00 50.50 95 GLU A N 1
ATOM 755 C CA . GLU A 1 95 ? 38.374 -11.841 -32.085 1.00 50.50 95 GLU A CA 1
ATOM 756 C C . GLU A 1 95 ? 37.547 -10.800 -32.879 1.00 50.50 95 GLU A C 1
ATOM 758 O O . GLU A 1 95 ? 37.939 -9.642 -33.019 1.00 50.50 95 GLU A O 1
ATOM 763 N N . ARG A 1 96 ? 36.357 -11.177 -33.371 1.00 61.03 96 ARG A N 1
ATOM 764 C CA . ARG A 1 96 ? 35.507 -10.368 -34.265 1.00 61.03 96 ARG A CA 1
ATOM 765 C C . ARG A 1 96 ? 34.424 -9.541 -33.569 1.00 61.03 96 ARG A C 1
ATOM 767 O O . ARG A 1 96 ? 33.787 -8.725 -34.232 1.00 61.03 96 ARG A O 1
ATOM 774 N N . THR A 1 97 ? 34.210 -9.675 -32.260 1.00 63.38 97 THR A N 1
ATOM 775 C CA . THR A 1 97 ? 33.135 -8.944 -31.555 1.00 63.38 97 THR A CA 1
ATOM 776 C C . THR A 1 97 ? 33.353 -7.423 -31.572 1.00 63.38 97 THR A C 1
ATOM 778 O O . THR A 1 97 ? 32.403 -6.661 -31.746 1.00 63.38 97 THR A O 1
ATOM 781 N N . ALA A 1 98 ? 34.609 -6.962 -31.515 1.00 69.25 98 ALA A N 1
ATOM 782 C CA . ALA A 1 98 ? 34.953 -5.541 -31.649 1.00 69.25 98 ALA A CA 1
ATOM 783 C C . ALA A 1 98 ? 34.734 -4.994 -33.077 1.00 69.25 98 ALA A C 1
ATOM 785 O O . ALA A 1 98 ? 34.366 -3.832 -33.255 1.00 69.25 98 ALA A O 1
ATOM 786 N N . GLU A 1 99 ? 34.937 -5.828 -34.100 1.00 72.94 99 GLU A N 1
ATOM 787 C CA . GLU A 1 99 ? 34.641 -5.494 -35.500 1.00 72.94 99 GLU A CA 1
ATOM 788 C C . GLU A 1 99 ? 33.126 -5.372 -35.722 1.00 72.94 99 GLU A C 1
ATOM 790 O O . GLU A 1 99 ? 32.666 -4.411 -36.336 1.00 72.94 99 GLU A O 1
ATOM 795 N N . ILE A 1 100 ? 32.335 -6.276 -35.137 1.00 71.88 100 ILE A N 1
ATOM 796 C CA . ILE A 1 100 ? 30.867 -6.199 -35.156 1.00 71.88 100 ILE A CA 1
ATOM 797 C C . ILE A 1 100 ? 30.393 -4.908 -34.477 1.00 71.88 100 ILE A C 1
ATOM 799 O O . ILE A 1 100 ? 29.596 -4.175 -35.059 1.00 71.88 100 ILE A O 1
ATOM 803 N N . ALA A 1 101 ? 30.925 -4.564 -33.299 1.00 75.31 101 ALA A N 1
ATOM 804 C CA . ALA A 1 101 ? 30.582 -3.316 -32.613 1.00 75.31 101 ALA A CA 1
ATOM 805 C C . ALA A 1 101 ? 30.887 -2.066 -33.467 1.00 75.31 101 ALA A C 1
ATOM 807 O O . ALA A 1 101 ? 30.065 -1.145 -33.519 1.00 75.31 101 ALA A O 1
ATOM 808 N N . ARG A 1 102 ? 32.018 -2.050 -34.195 1.00 81.00 102 ARG A N 1
ATOM 809 C CA . ARG A 1 102 ? 32.367 -0.980 -35.151 1.00 81.00 102 ARG A CA 1
ATOM 810 C C . ARG A 1 102 ? 31.401 -0.912 -36.336 1.00 81.00 102 ARG A C 1
ATOM 812 O O . ARG A 1 102 ? 30.950 0.177 -36.689 1.00 81.00 102 ARG A O 1
ATOM 819 N N . ARG A 1 103 ? 31.021 -2.052 -36.918 1.00 79.56 103 ARG A N 1
ATOM 820 C CA . ARG A 1 103 ? 30.032 -2.115 -38.012 1.00 79.56 103 ARG A CA 1
ATOM 821 C C . ARG A 1 103 ? 28.643 -1.656 -37.564 1.00 79.56 103 ARG A C 1
ATOM 823 O O . ARG A 1 103 ? 27.977 -0.925 -38.297 1.00 79.56 103 ARG A O 1
ATOM 830 N N . LEU A 1 104 ? 28.229 -2.013 -36.346 1.00 81.25 104 LEU A N 1
ATOM 831 C CA . LEU A 1 104 ? 26.989 -1.528 -35.728 1.00 81.25 104 LEU A CA 1
ATOM 832 C C . LEU A 1 104 ? 27.020 -0.006 -35.521 1.00 81.25 104 LEU A C 1
ATOM 834 O O . LEU A 1 104 ? 26.037 0.670 -35.825 1.00 81.25 104 LEU A O 1
ATOM 838 N N . ALA A 1 105 ? 28.159 0.549 -35.088 1.00 84.69 105 ALA A N 1
ATOM 839 C CA . ALA A 1 105 ? 28.339 1.995 -34.957 1.00 84.69 105 ALA A CA 1
ATOM 840 C C . ALA A 1 105 ? 28.168 2.715 -36.304 1.00 84.69 105 ALA A C 1
ATOM 842 O O . ALA A 1 105 ? 27.451 3.713 -36.377 1.00 84.69 105 ALA A O 1
ATOM 843 N N . ALA A 1 106 ? 28.771 2.176 -37.370 1.00 85.94 106 ALA A N 1
ATOM 844 C CA . ALA A 1 106 ? 28.648 2.707 -38.726 1.00 85.94 106 ALA A CA 1
ATOM 845 C C . ALA A 1 106 ? 27.207 2.619 -39.265 1.00 85.94 106 ALA A C 1
ATOM 847 O O . ALA A 1 106 ? 26.724 3.545 -39.914 1.00 85.94 106 ALA A O 1
ATOM 848 N N . CYS A 1 107 ? 26.483 1.537 -38.961 1.00 84.25 107 CYS A N 1
ATOM 849 C CA . CYS A 1 107 ? 25.068 1.415 -39.319 1.00 84.25 107 CYS A CA 1
ATOM 850 C C . CYS A 1 107 ? 24.205 2.459 -38.598 1.00 84.25 107 CYS A C 1
ATOM 852 O O . CYS A 1 107 ? 23.303 3.030 -39.208 1.00 84.25 107 CYS A O 1
ATOM 854 N N . ARG A 1 108 ? 24.498 2.737 -37.321 1.00 86.19 108 ARG A N 1
ATOM 855 C CA . ARG A 1 108 ? 23.797 3.749 -36.522 1.00 86.19 108 ARG A CA 1
ATOM 856 C C . ARG A 1 108 ? 24.016 5.161 -37.064 1.00 86.19 108 ARG A C 1
ATOM 858 O O . ARG A 1 108 ? 23.050 5.900 -37.214 1.00 86.19 108 ARG A O 1
ATOM 865 N N . THR A 1 109 ? 25.255 5.540 -37.379 1.00 88.31 109 THR A N 1
ATOM 866 C CA . THR A 1 109 ? 25.554 6.880 -37.919 1.00 88.31 109 THR A CA 1
ATOM 867 C C . THR A 1 109 ? 24.970 7.083 -39.315 1.00 88.31 109 THR A C 1
ATOM 869 O O . THR A 1 109 ? 24.507 8.175 -39.632 1.00 88.31 109 THR A O 1
ATOM 872 N N . ALA A 1 110 ? 24.918 6.025 -40.127 1.00 88.88 110 ALA A N 1
ATOM 873 C CA . ALA A 1 110 ? 24.306 6.061 -41.451 1.00 88.88 110 ALA A CA 1
ATOM 874 C C . ALA A 1 110 ? 22.764 6.044 -41.433 1.00 88.88 110 ALA A C 1
ATOM 876 O O . ALA A 1 110 ? 22.155 6.285 -42.475 1.00 88.88 110 ALA A O 1
ATOM 877 N N . LEU A 1 111 ? 22.117 5.756 -40.295 1.00 89.25 111 LEU A N 1
ATOM 878 C CA . LEU A 1 111 ? 20.659 5.615 -40.217 1.00 89.25 111 LEU A CA 1
ATOM 879 C C . LEU A 1 11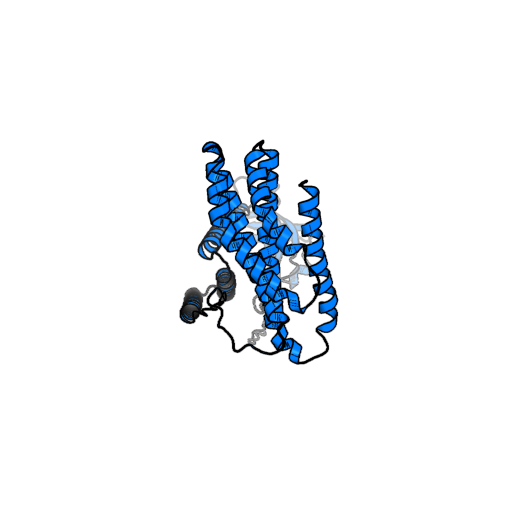1 ? 19.938 6.949 -40.435 1.00 89.25 111 LEU A C 1
ATOM 881 O O . LEU A 1 111 ? 19.038 7.013 -41.262 1.00 89.25 111 LEU A O 1
ATOM 885 N N . THR A 1 112 ? 20.350 8.012 -39.743 1.00 90.25 112 THR A N 1
ATOM 886 C CA . THR A 1 112 ? 19.722 9.340 -39.847 1.00 90.25 112 THR A CA 1
ATOM 887 C C . THR A 1 112 ? 19.739 9.915 -41.271 1.00 90.25 112 THR A C 1
ATOM 889 O O . THR A 1 112 ? 18.665 10.258 -41.763 1.00 90.25 112 THR A O 1
ATOM 892 N N . PRO A 1 113 ? 20.882 9.981 -41.989 1.00 91.44 113 PRO A N 1
ATOM 893 C CA . PRO A 1 113 ? 20.885 10.500 -43.359 1.00 91.44 113 PRO A CA 1
ATOM 894 C C . PRO A 1 113 ? 20.092 9.613 -44.330 1.00 91.44 113 PRO A C 1
ATOM 896 O O . PRO A 1 113 ? 19.462 10.122 -45.252 1.00 91.44 113 PRO A O 1
ATOM 899 N N . ARG A 1 114 ? 20.063 8.289 -44.116 1.00 90.19 114 ARG A N 1
ATOM 900 C CA . ARG A 1 114 ? 19.245 7.373 -44.929 1.00 90.19 114 ARG A CA 1
ATOM 901 C C . ARG A 1 114 ? 17.754 7.526 -44.657 1.00 90.19 114 ARG A C 1
ATOM 903 O O . ARG A 1 114 ? 16.970 7.476 -45.594 1.00 90.19 114 ARG A O 1
ATOM 910 N N . ALA A 1 115 ? 17.368 7.714 -43.399 1.00 90.00 115 ALA A N 1
ATOM 911 C CA . ALA A 1 115 ? 15.984 7.960 -43.022 1.00 90.00 115 ALA A CA 1
ATOM 912 C C . ALA A 1 115 ? 15.473 9.267 -43.639 1.00 90.00 115 ALA A C 1
ATOM 914 O O . ALA A 1 115 ? 14.383 9.265 -44.195 1.00 90.00 115 ALA A O 1
ATOM 915 N N . ALA A 1 116 ? 16.284 10.333 -43.632 1.00 90.00 116 ALA A N 1
ATOM 916 C CA . ALA A 1 116 ? 15.948 11.592 -44.298 1.00 90.00 116 ALA A CA 1
ATOM 917 C C . ALA A 1 116 ? 15.718 11.399 -45.809 1.00 90.00 116 ALA A C 1
ATOM 919 O O . ALA A 1 116 ? 14.665 11.768 -46.315 1.00 90.00 116 ALA A O 1
ATOM 920 N N . ALA A 1 117 ? 16.633 10.714 -46.504 1.00 90.81 117 ALA A N 1
ATOM 921 C CA . ALA A 1 117 ? 16.487 10.446 -47.937 1.00 90.81 117 ALA A CA 1
ATOM 922 C C . ALA A 1 117 ? 15.241 9.605 -48.278 1.00 90.81 117 ALA A C 1
ATOM 924 O O . ALA A 1 117 ? 14.627 9.801 -49.321 1.00 90.81 117 ALA A O 1
ATOM 925 N N . VAL A 1 118 ? 14.858 8.663 -47.411 1.00 89.44 118 VAL A N 1
ATOM 926 C CA . VAL A 1 118 ? 13.643 7.851 -47.591 1.00 89.44 118 VAL A CA 1
ATOM 927 C C . VAL A 1 118 ? 12.381 8.658 -47.275 1.00 89.44 118 VAL A C 1
ATOM 929 O O . VAL A 1 118 ? 11.379 8.511 -47.973 1.00 89.44 118 VAL A O 1
ATOM 932 N N . ARG A 1 119 ? 12.428 9.551 -46.281 1.00 89.62 119 ARG A N 1
ATOM 933 C CA . ARG A 1 119 ? 11.321 10.452 -45.929 1.00 89.62 119 ARG A CA 1
ATOM 934 C C . ARG A 1 119 ? 10.911 11.334 -47.106 1.00 89.62 119 ARG A C 1
ATOM 936 O O . ARG A 1 119 ? 9.721 11.466 -47.370 1.00 89.62 119 ARG A O 1
ATOM 943 N N . ASP A 1 120 ? 11.889 11.847 -47.853 1.00 89.56 120 ASP A N 1
ATOM 944 C CA . ASP A 1 120 ? 11.660 12.707 -49.023 1.00 89.56 120 ASP A CA 1
ATOM 945 C C . ASP A 1 120 ? 10.953 11.975 -50.180 1.00 89.56 120 ASP A C 1
ATOM 947 O O . ASP A 1 120 ? 10.342 12.608 -51.038 1.00 89.56 120 ASP A O 1
ATOM 951 N N . THR A 1 121 ? 10.997 10.637 -50.197 1.00 88.44 121 THR A N 1
ATOM 952 C CA . THR A 1 121 ? 10.301 9.809 -51.199 1.00 88.44 121 THR A CA 1
ATOM 953 C C . THR A 1 121 ? 8.870 9.438 -50.807 1.00 88.44 121 THR A C 1
ATOM 955 O O . THR A 1 121 ? 8.132 8.909 -51.638 1.00 88.44 121 THR A O 1
ATOM 958 N N . LEU A 1 122 ? 8.469 9.696 -49.558 1.00 87.19 122 LEU A N 1
ATOM 959 C CA . LEU A 1 122 ? 7.160 9.319 -49.028 1.00 87.19 122 LEU A CA 1
ATOM 960 C C . LEU A 1 122 ? 6.165 10.492 -49.084 1.00 87.19 122 LEU A C 1
ATOM 962 O O . LEU A 1 122 ? 6.555 11.642 -48.858 1.00 87.19 122 LEU A O 1
ATOM 966 N N . PRO A 1 123 ? 4.865 10.222 -49.315 1.00 86.50 123 PRO A N 1
ATOM 967 C CA . PRO A 1 123 ? 3.822 11.239 -49.220 1.00 86.50 123 PRO A CA 1
ATOM 968 C C . PRO A 1 123 ? 3.777 11.872 -47.823 1.00 86.50 123 PRO A C 1
ATOM 970 O O . PRO A 1 123 ? 3.900 11.171 -46.818 1.00 86.50 123 PRO A O 1
ATOM 973 N N . GLY A 1 124 ? 3.511 13.181 -47.751 1.00 82.81 124 GLY A N 1
ATOM 974 C CA . GLY A 1 124 ? 3.483 13.929 -46.484 1.00 82.81 124 GLY A CA 1
ATOM 975 C C . GLY A 1 124 ? 2.503 13.385 -45.437 1.00 82.81 124 GLY A C 1
ATOM 976 O O . GLY A 1 124 ? 2.771 13.471 -44.244 1.00 82.81 124 GLY A O 1
ATOM 977 N N . ALA A 1 125 ? 1.407 12.751 -45.869 1.00 83.62 125 ALA A N 1
ATOM 978 C CA . ALA A 1 125 ? 0.431 12.122 -44.976 1.00 83.62 125 ALA A CA 1
ATOM 979 C C . ALA A 1 125 ? 1.011 10.960 -44.145 1.00 83.62 125 ALA A C 1
ATOM 981 O O . ALA A 1 125 ? 0.458 10.619 -43.108 1.00 83.62 125 ALA A O 1
ATOM 982 N N . CYS A 1 126 ? 2.126 10.369 -44.581 1.00 85.44 126 CYS A N 1
ATOM 983 C CA . CYS A 1 126 ? 2.765 9.226 -43.933 1.00 85.44 126 CYS A CA 1
ATOM 984 C C . CYS A 1 126 ? 4.004 9.608 -43.104 1.00 85.44 126 CYS A C 1
ATOM 986 O O . CYS A 1 126 ? 4.684 8.727 -42.573 1.00 85.44 126 CYS A O 1
ATOM 988 N N . HIS A 1 127 ? 4.350 10.901 -43.022 1.00 87.00 127 HIS A N 1
ATOM 989 C CA . HIS A 1 127 ? 5.579 11.352 -42.359 1.00 87.00 127 HIS A CA 1
ATOM 990 C C . HIS A 1 127 ? 5.557 11.110 -40.848 1.00 87.00 127 HIS A C 1
ATOM 992 O O . HIS A 1 127 ? 6.582 10.709 -40.309 1.00 87.00 127 HIS A O 1
ATOM 998 N N . GLU A 1 128 ? 4.416 11.265 -40.171 1.00 86.75 128 GLU A N 1
ATOM 999 C CA . GLU A 1 128 ? 4.327 11.049 -38.715 1.00 86.75 128 GLU A CA 1
ATOM 1000 C C . GLU A 1 128 ? 4.574 9.586 -38.314 1.00 86.75 128 GLU A C 1
ATOM 1002 O O . GLU A 1 128 ? 5.365 9.303 -37.405 1.00 86.75 128 GLU A O 1
ATOM 1007 N N . ASP A 1 129 ? 3.944 8.638 -39.013 1.00 87.00 129 ASP A N 1
ATOM 1008 C CA . ASP A 1 129 ? 4.151 7.210 -38.764 1.00 87.00 129 ASP A CA 1
ATOM 1009 C C . ASP A 1 129 ? 5.565 6.763 -39.170 1.00 87.00 129 ASP A C 1
ATOM 1011 O O . ASP A 1 129 ? 6.228 5.989 -38.469 1.00 87.00 129 ASP A O 1
ATOM 1015 N N . PHE A 1 130 ? 6.101 7.316 -40.260 1.00 90.81 130 PHE A N 1
ATOM 1016 C CA . PHE A 1 130 ? 7.484 7.062 -40.645 1.00 90.81 130 PHE A CA 1
ATOM 1017 C C . PHE A 1 130 ? 8.481 7.584 -39.598 1.00 90.81 130 PHE A C 1
ATOM 1019 O O . PHE A 1 130 ? 9.363 6.835 -39.174 1.00 90.81 130 PHE A O 1
ATOM 1026 N N . ASP A 1 131 ? 8.320 8.821 -39.122 1.00 90.69 131 ASP A N 1
ATOM 1027 C CA . ASP A 1 131 ? 9.194 9.439 -38.118 1.00 90.69 131 ASP A CA 1
ATOM 1028 C C . ASP A 1 131 ? 9.136 8.672 -36.782 1.00 90.69 131 ASP A C 1
ATOM 1030 O O . ASP A 1 131 ? 10.167 8.432 -36.141 1.00 90.69 131 ASP A O 1
ATOM 1034 N N . THR A 1 132 ? 7.950 8.180 -36.406 1.00 91.62 132 THR A N 1
ATOM 1035 C CA . THR A 1 132 ? 7.761 7.294 -35.246 1.00 91.62 132 THR A CA 1
ATOM 1036 C C . THR A 1 132 ? 8.530 5.980 -35.416 1.00 91.62 132 THR A C 1
ATOM 1038 O O . THR A 1 132 ? 9.259 5.550 -34.514 1.00 91.62 132 THR A O 1
ATOM 1041 N N . GLY A 1 133 ? 8.433 5.350 -36.589 1.00 89.00 133 GLY A N 1
ATOM 1042 C CA . GLY A 1 133 ? 9.185 4.137 -36.911 1.00 89.00 133 GLY A CA 1
ATOM 1043 C C . GLY A 1 133 ? 10.702 4.349 -36.919 1.00 89.00 133 GLY A C 1
ATOM 1044 O O . GLY A 1 133 ? 11.445 3.505 -36.409 1.00 89.00 133 GLY A O 1
ATOM 1045 N N . VAL A 1 134 ? 11.171 5.488 -37.436 1.00 91.62 134 VAL A N 1
ATOM 1046 C CA . VAL A 1 134 ? 12.590 5.875 -37.440 1.00 91.62 134 VAL A CA 1
ATOM 1047 C C . VAL A 1 134 ? 13.108 6.076 -36.017 1.00 91.62 134 VAL A C 1
ATOM 1049 O O . VAL A 1 134 ? 14.200 5.598 -35.708 1.00 91.62 134 VAL A O 1
ATOM 1052 N N . SER A 1 135 ? 12.329 6.694 -35.125 1.00 93.06 135 SER A N 1
ATOM 1053 C CA . SER A 1 135 ? 12.697 6.840 -33.710 1.00 93.06 135 SER A CA 1
ATOM 1054 C C . SER A 1 135 ? 12.874 5.479 -33.018 1.00 93.06 135 SER A C 1
ATOM 1056 O O . SER A 1 135 ? 13.876 5.238 -32.335 1.00 93.06 135 SER A O 1
ATOM 1058 N N . LEU A 1 136 ? 11.956 4.533 -33.262 1.00 90.31 136 LEU A N 1
ATOM 1059 C CA . LEU A 1 136 ? 12.065 3.163 -32.744 1.00 90.31 136 LEU A CA 1
ATOM 1060 C C . LEU A 1 136 ? 13.281 2.417 -33.318 1.00 90.31 136 LEU A C 1
ATOM 1062 O O . LEU A 1 136 ? 13.965 1.705 -32.578 1.00 90.31 136 LEU A O 1
ATOM 1066 N N . LEU A 1 137 ? 13.589 2.605 -34.605 1.00 87.94 137 LEU A N 1
ATOM 1067 C CA . LEU A 1 137 ? 14.796 2.066 -35.241 1.00 87.94 137 LEU A CA 1
ATOM 1068 C C . LEU A 1 137 ? 16.074 2.653 -34.635 1.00 87.94 137 LEU A C 1
ATOM 1070 O O . LEU A 1 137 ? 16.987 1.899 -34.310 1.00 87.94 137 LEU A O 1
ATOM 1074 N N . GLN A 1 138 ? 16.143 3.971 -34.444 1.00 90.94 138 GLN A N 1
ATOM 1075 C CA . GLN A 1 138 ? 17.293 4.645 -33.836 1.00 90.94 138 GLN A CA 1
ATOM 1076 C C . GLN A 1 138 ? 17.553 4.134 -32.420 1.00 90.94 138 GLN A C 1
ATOM 1078 O O . GLN A 1 138 ? 18.697 3.816 -32.085 1.00 90.94 138 GLN A O 1
ATOM 1083 N N . ARG A 1 139 ? 16.491 3.985 -31.618 1.00 89.44 139 ARG A N 1
ATOM 1084 C CA . ARG A 1 139 ? 16.580 3.390 -30.282 1.00 89.44 139 ARG A CA 1
ATOM 1085 C C . ARG A 1 139 ? 17.113 1.961 -30.347 1.00 89.44 139 ARG A C 1
ATOM 1087 O O . ARG A 1 139 ? 18.084 1.654 -29.668 1.00 89.44 139 ARG A O 1
ATOM 1094 N N . PHE A 1 140 ? 16.539 1.107 -31.194 1.00 86.88 140 PHE A N 1
ATOM 1095 C CA . PHE A 1 140 ? 16.987 -0.281 -31.337 1.00 86.88 140 PHE A CA 1
ATOM 1096 C C . PHE A 1 140 ? 18.455 -0.391 -31.792 1.00 86.88 140 PHE A C 1
ATOM 1098 O O . PHE A 1 140 ? 19.219 -1.168 -31.223 1.00 86.88 140 PHE A O 1
ATOM 1105 N N . PHE A 1 141 ? 18.884 0.411 -32.772 1.00 87.00 141 PHE A N 1
ATOM 1106 C CA . PHE A 1 141 ? 20.275 0.433 -33.243 1.00 87.00 141 PHE A CA 1
ATOM 1107 C C . PHE A 1 141 ? 21.236 0.926 -32.155 1.00 87.00 141 PHE A C 1
ATOM 1109 O O . PHE A 1 141 ? 22.354 0.419 -32.054 1.00 87.00 141 PHE A O 1
ATOM 1116 N N . GLY A 1 142 ? 20.810 1.903 -31.348 1.00 85.69 142 GLY A N 1
ATOM 1117 C CA . GLY A 1 142 ? 21.558 2.385 -30.189 1.00 85.69 142 GLY A CA 1
ATOM 1118 C C . GLY A 1 142 ? 21.777 1.283 -29.157 1.00 85.69 142 GLY A C 1
ATOM 1119 O O . GLY A 1 142 ? 22.923 0.952 -28.858 1.00 85.69 142 GLY A O 1
ATOM 1120 N N . GLU A 1 143 ? 20.695 0.655 -28.697 1.00 86.06 143 GLU A N 1
ATOM 1121 C CA . GLU A 1 143 ? 20.751 -0.427 -27.705 1.00 86.06 143 GLU A CA 1
ATOM 1122 C C . GLU A 1 143 ? 21.588 -1.614 -28.209 1.00 86.06 143 GLU A C 1
ATOM 1124 O O . GLU A 1 143 ? 22.394 -2.180 -27.469 1.00 86.06 143 GLU A O 1
ATOM 1129 N N . LEU A 1 144 ? 21.448 -1.980 -29.490 1.00 82.44 144 LEU A N 1
ATOM 1130 C CA . LEU A 1 144 ? 22.180 -3.103 -30.081 1.00 82.44 144 LEU A CA 1
ATOM 1131 C C . LEU A 1 144 ? 23.680 -2.813 -30.213 1.00 82.44 144 LEU A C 1
ATOM 1133 O O . LEU A 1 144 ? 24.503 -3.702 -29.986 1.00 82.44 144 LEU A O 1
ATOM 1137 N N . HIS A 1 145 ? 24.050 -1.576 -30.549 1.00 84.25 145 HIS A N 1
ATOM 1138 C CA . HIS A 1 145 ? 25.446 -1.149 -30.553 1.00 84.25 145 HIS A CA 1
ATOM 1139 C C . HIS A 1 145 ? 26.049 -1.193 -29.143 1.00 84.25 145 HIS A C 1
ATOM 1141 O O . HIS A 1 145 ? 27.152 -1.713 -28.973 1.00 84.25 145 HIS A O 1
ATOM 1147 N N . GLU A 1 146 ? 25.328 -0.702 -28.132 1.00 83.50 146 GLU A N 1
ATOM 1148 C CA . GLU A 1 146 ? 25.783 -0.722 -26.738 1.00 83.50 146 GLU A CA 1
ATOM 1149 C C . GLU A 1 146 ? 25.918 -2.150 -26.192 1.00 83.50 146 GLU A C 1
ATOM 1151 O O . GLU A 1 146 ? 26.883 -2.447 -25.484 1.00 83.50 146 GLU A O 1
ATOM 1156 N N . TYR A 1 147 ? 25.019 -3.059 -26.578 1.00 80.56 147 TYR A N 1
ATOM 1157 C CA . TYR A 1 147 ? 25.147 -4.487 -26.290 1.00 80.56 147 TYR A CA 1
ATOM 1158 C C . TYR A 1 147 ? 26.386 -5.103 -26.957 1.00 80.56 147 TYR A C 1
ATOM 1160 O O . TYR A 1 147 ? 27.192 -5.735 -26.276 1.00 80.56 147 TYR A O 1
ATOM 1168 N N . GLY A 1 148 ? 26.598 -4.868 -28.257 1.00 77.12 148 GLY A N 1
ATOM 1169 C CA . GLY A 1 148 ? 27.772 -5.380 -28.975 1.00 77.12 148 GLY A CA 1
ATOM 1170 C C . GLY A 1 148 ? 29.098 -4.824 -28.438 1.00 77.12 148 GLY A C 1
ATOM 1171 O O . GLY A 1 148 ? 30.095 -5.542 -28.369 1.00 77.12 148 GLY A O 1
ATOM 1172 N N . ALA A 1 149 ? 29.114 -3.563 -27.998 1.00 78.75 149 ALA A N 1
ATOM 1173 C CA . ALA A 1 149 ? 30.266 -2.955 -27.337 1.00 78.75 149 ALA A CA 1
ATOM 1174 C C . ALA A 1 149 ? 30.532 -3.577 -25.954 1.00 78.75 149 ALA A C 1
ATOM 1176 O O . ALA A 1 149 ? 31.687 -3.844 -25.619 1.00 78.75 149 ALA A O 1
ATOM 1177 N N . ALA A 1 150 ? 29.484 -3.855 -25.170 1.00 77.06 150 ALA A N 1
ATOM 1178 C CA . ALA A 1 150 ? 29.601 -4.548 -23.887 1.00 77.06 150 ALA A CA 1
ATOM 1179 C C . ALA A 1 150 ? 30.102 -5.996 -24.055 1.00 77.06 150 ALA A C 1
ATOM 1181 O O . ALA A 1 150 ? 30.947 -6.446 -23.280 1.00 77.06 150 ALA A O 1
ATOM 1182 N N . GLU A 1 151 ? 29.641 -6.701 -25.091 1.00 73.38 151 GLU A N 1
ATOM 1183 C CA . GLU A 1 151 ? 30.103 -8.045 -25.452 1.00 73.38 151 GLU A CA 1
ATOM 1184 C C . GLU A 1 151 ? 31.589 -8.030 -25.862 1.00 73.38 151 GLU A C 1
ATOM 1186 O O . GLU A 1 151 ? 32.386 -8.818 -25.354 1.00 73.38 151 GLU A O 1
ATOM 1191 N N . ALA A 1 152 ? 32.002 -7.080 -26.710 1.00 71.69 152 ALA A N 1
ATOM 1192 C CA . ALA A 1 152 ? 33.402 -6.912 -27.110 1.00 71.69 152 ALA A CA 1
ATOM 1193 C C . ALA A 1 152 ? 34.312 -6.584 -25.915 1.00 71.69 152 ALA A C 1
AT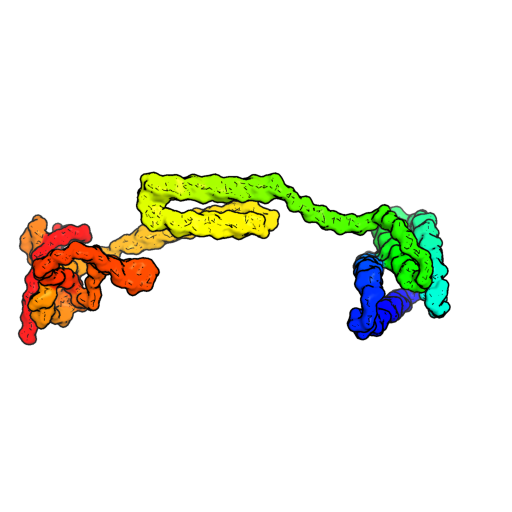OM 1195 O O . ALA A 1 152 ? 35.416 -7.119 -25.799 1.00 71.69 152 ALA A O 1
ATOM 1196 N N . ALA A 1 153 ? 33.828 -5.744 -24.997 1.00 71.88 153 ALA A N 1
ATOM 1197 C CA . ALA A 1 153 ? 34.533 -5.407 -23.769 1.00 71.88 153 ALA A CA 1
ATOM 1198 C C . ALA A 1 153 ? 34.656 -6.597 -22.807 1.00 71.88 153 ALA A C 1
ATOM 1200 O O . ALA A 1 153 ? 35.572 -6.599 -21.989 1.00 71.88 153 ALA A O 1
ATOM 1201 N N . LEU A 1 154 ? 33.770 -7.599 -22.869 1.00 69.75 154 LEU A N 1
ATOM 1202 C CA . LEU A 1 154 ? 33.875 -8.825 -22.069 1.00 69.75 154 LEU A CA 1
ATOM 1203 C C . LEU A 1 154 ? 34.985 -9.764 -22.564 1.00 69.75 154 LEU A C 1
ATOM 1205 O O . LEU A 1 154 ? 35.602 -10.442 -21.748 1.00 69.75 154 LEU A O 1
ATOM 1209 N N . VAL A 1 155 ? 35.218 -9.806 -23.879 1.00 64.69 155 VAL A N 1
ATOM 1210 C CA . VAL A 1 155 ? 36.139 -10.756 -24.529 1.00 64.69 155 VAL A CA 1
ATOM 1211 C C . VAL A 1 155 ? 37.590 -10.245 -24.569 1.00 64.69 155 VAL A C 1
ATOM 1213 O O . VAL A 1 155 ? 38.515 -11.050 -24.634 1.00 64.69 155 VAL A O 1
ATOM 1216 N N . ALA A 1 156 ? 37.817 -8.927 -24.498 1.00 61.88 156 ALA A N 1
ATOM 1217 C CA . ALA A 1 156 ? 39.155 -8.330 -24.565 1.00 61.88 156 ALA A CA 1
ATOM 1218 C C . ALA A 1 156 ? 40.055 -8.747 -23.367 1.00 61.88 156 ALA A C 1
ATOM 1220 O O . ALA A 1 156 ? 39.709 -8.425 -22.225 1.00 61.88 156 ALA A O 1
ATOM 1221 N N . PRO A 1 157 ? 41.221 -9.404 -23.588 1.00 54.97 157 PRO A N 1
ATOM 1222 C CA . PRO A 1 157 ? 41.954 -10.062 -22.503 1.00 54.97 157 PRO A CA 1
ATOM 1223 C C . PRO A 1 157 ? 42.650 -9.176 -21.461 1.00 54.97 157 PRO A C 1
ATOM 1225 O O . PRO A 1 157 ? 42.901 -9.695 -20.382 1.00 54.97 157 PRO A O 1
ATOM 1228 N N . GLN A 1 158 ? 43.014 -7.904 -21.703 1.00 52.66 158 GLN A N 1
ATOM 1229 C CA . GLN A 1 158 ? 44.012 -7.274 -20.805 1.00 52.66 158 GLN A CA 1
ATOM 1230 C C . GLN A 1 158 ? 43.968 -5.767 -20.519 1.00 52.66 158 GLN A C 1
ATOM 1232 O O . GLN A 1 158 ? 44.829 -5.289 -19.785 1.00 52.66 158 GLN A O 1
ATOM 1237 N N . GLN A 1 159 ? 42.995 -4.981 -20.977 1.00 50.97 159 GLN A N 1
ATOM 1238 C CA . GLN A 1 159 ? 43.041 -3.535 -20.710 1.00 50.97 159 GLN A CA 1
ATOM 1239 C C . GLN A 1 159 ? 41.681 -2.965 -20.342 1.00 50.97 159 GLN A C 1
ATOM 1241 O O . GLN A 1 159 ? 40.908 -2.590 -21.217 1.00 50.97 159 GLN A O 1
ATOM 1246 N N . TRP A 1 160 ? 41.421 -2.798 -19.039 1.00 51.72 160 TRP A N 1
ATOM 1247 C CA . TRP A 1 160 ? 40.594 -1.666 -18.629 1.00 51.72 160 TRP A CA 1
ATOM 1248 C C . TRP A 1 160 ? 40.964 -1.124 -17.233 1.00 51.72 160 TRP A C 1
ATOM 1250 O O . TRP A 1 160 ? 40.720 -1.737 -16.198 1.00 51.72 160 TRP A O 1
ATOM 1260 N N . ARG A 1 161 ? 41.554 0.081 -17.229 1.00 47.88 161 ARG A N 1
ATOM 1261 C CA . ARG A 1 161 ? 41.205 1.122 -16.254 1.00 47.88 161 ARG A CA 1
ATOM 1262 C C . ARG A 1 161 ? 39.802 1.570 -16.625 1.00 47.88 161 ARG A C 1
ATOM 1264 O O . ARG A 1 161 ? 39.584 1.874 -17.790 1.00 47.88 161 ARG A O 1
ATOM 1271 N N . THR A 1 162 ? 38.900 1.633 -15.659 1.00 44.31 162 THR A N 1
ATOM 1272 C CA . THR A 1 162 ? 37.542 2.168 -15.791 1.00 44.31 162 THR A CA 1
ATOM 1273 C C . THR A 1 162 ? 37.461 3.458 -16.617 1.00 44.31 162 THR A C 1
ATOM 1275 O O . THR A 1 162 ? 37.744 4.511 -16.046 1.00 44.31 162 THR A O 1
ATOM 1278 N N . PRO A 1 163 ? 37.009 3.473 -17.895 1.00 46.84 163 PRO A N 1
ATOM 1279 C CA . PRO A 1 163 ? 36.343 4.650 -18.411 1.00 46.84 163 PRO A CA 1
ATOM 1280 C C . PRO A 1 163 ? 35.012 4.677 -17.673 1.00 46.84 163 PRO A C 1
ATOM 1282 O O . PRO A 1 163 ? 34.129 3.848 -17.891 1.00 46.84 163 PRO A O 1
ATOM 1285 N N . GLN A 1 164 ? 34.925 5.574 -16.704 1.00 50.22 164 GLN A N 1
ATOM 1286 C CA . GLN A 1 164 ? 33.704 5.886 -15.989 1.00 50.22 164 GLN A CA 1
ATOM 1287 C C . GLN A 1 164 ? 32.620 6.165 -17.035 1.00 50.22 164 GLN A C 1
ATOM 1289 O O . GLN A 1 164 ? 32.729 7.120 -17.805 1.00 50.22 164 GLN A O 1
ATOM 1294 N N . ALA A 1 165 ? 31.631 5.275 -17.123 1.00 51.09 165 ALA A N 1
ATOM 1295 C CA . ALA A 1 165 ? 30.506 5.422 -18.027 1.00 51.09 165 ALA A CA 1
ATOM 1296 C C . ALA A 1 165 ? 29.778 6.728 -17.676 1.00 51.09 165 ALA A C 1
ATOM 1298 O O . ALA A 1 165 ? 29.039 6.806 -16.697 1.00 51.09 165 ALA A O 1
ATOM 1299 N N . ARG A 1 166 ? 30.025 7.782 -18.459 1.00 51.41 166 ARG A N 1
ATOM 1300 C CA . ARG A 1 166 ? 29.120 8.927 -18.556 1.00 51.41 166 ARG A CA 1
ATOM 1301 C C . ARG A 1 166 ? 27.869 8.415 -19.263 1.00 51.41 166 ARG A C 1
ATOM 1303 O O . ARG A 1 166 ? 27.872 8.282 -20.481 1.00 51.41 166 ARG A O 1
ATOM 1310 N N . GLY A 1 167 ? 26.845 8.080 -18.489 1.00 47.78 167 GLY A N 1
ATOM 1311 C CA . GLY A 1 167 ? 25.548 7.647 -19.000 1.00 47.78 167 GLY A CA 1
ATOM 1312 C C . GLY A 1 167 ? 24.926 6.589 -18.101 1.00 47.78 167 GLY A C 1
ATOM 1313 O O . GLY A 1 167 ? 25.269 5.416 -18.200 1.00 47.78 167 GLY A O 1
ATOM 1314 N N . ASP A 1 168 ? 24.039 7.043 -17.218 1.00 47.22 168 ASP A N 1
ATOM 1315 C CA . ASP A 1 168 ? 23.045 6.251 -16.496 1.00 47.22 168 ASP A CA 1
ATOM 1316 C C . ASP A 1 168 ? 23.543 5.002 -15.763 1.00 47.22 168 ASP A C 1
ATOM 1318 O O . ASP A 1 168 ? 22.973 3.912 -15.858 1.00 47.22 168 ASP A O 1
ATOM 1322 N N . THR A 1 169 ? 24.492 5.182 -14.840 1.00 43.12 169 THR A N 1
ATOM 1323 C CA . THR A 1 169 ? 24.234 4.519 -13.561 1.00 43.12 169 THR A CA 1
ATOM 1324 C C . THR A 1 169 ? 22.981 5.181 -13.015 1.00 43.12 169 THR A C 1
ATOM 1326 O O . THR A 1 169 ? 23.048 6.325 -12.567 1.00 43.12 169 THR A O 1
ATOM 1329 N N . ALA A 1 170 ? 21.843 4.486 -13.069 1.00 47.94 170 ALA A N 1
ATOM 1330 C CA . ALA A 1 170 ? 20.752 4.740 -12.144 1.00 47.94 170 ALA A CA 1
ATOM 1331 C C . ALA A 1 170 ? 21.343 4.540 -10.746 1.00 47.94 170 ALA A C 1
ATOM 1333 O O . ALA A 1 170 ? 21.328 3.448 -10.176 1.00 47.94 170 ALA A O 1
ATOM 1334 N N . VAL A 1 171 ? 21.985 5.592 -10.242 1.00 42.75 171 VAL A N 1
ATOM 1335 C CA . VAL A 1 171 ? 22.351 5.712 -8.852 1.00 42.75 171 VAL A CA 1
ATOM 1336 C C . VAL A 1 171 ? 20.993 5.742 -8.186 1.00 42.75 171 VAL A C 1
ATOM 1338 O O . VAL A 1 171 ? 20.307 6.761 -8.195 1.00 42.75 171 VAL A O 1
ATOM 1341 N N . PHE A 1 172 ? 20.567 4.595 -7.662 1.00 46.72 172 PHE A N 1
ATOM 1342 C CA . PHE A 1 172 ? 19.631 4.591 -6.557 1.00 46.72 172 PHE A CA 1
ATOM 1343 C C . PHE A 1 172 ? 20.352 5.336 -5.436 1.00 46.72 172 PHE A C 1
ATOM 1345 O O . PHE A 1 172 ? 20.987 4.739 -4.567 1.00 46.72 172 PHE A O 1
ATOM 1352 N N . LEU A 1 173 ? 20.291 6.667 -5.488 1.00 44.47 173 LEU A N 1
ATOM 1353 C CA . LEU A 1 173 ? 20.374 7.488 -4.308 1.00 44.47 173 LEU A CA 1
ATOM 1354 C C . LEU A 1 173 ? 19.171 7.029 -3.499 1.00 44.47 173 LEU A C 1
ATOM 1356 O O . LEU A 1 173 ? 18.061 7.534 -3.638 1.00 44.47 173 LEU A O 1
ATOM 1360 N N . ARG A 1 174 ? 19.396 6.026 -2.648 1.00 53.81 174 ARG A N 1
ATOM 1361 C CA . ARG A 1 174 ? 18.699 5.967 -1.377 1.00 53.81 174 ARG A CA 1
ATOM 1362 C C . ARG A 1 174 ? 19.134 7.239 -0.660 1.00 53.81 174 ARG A C 1
ATOM 1364 O O . ARG A 1 174 ? 20.080 7.242 0.119 1.00 53.81 174 ARG A O 1
ATOM 1371 N N . GLY A 1 175 ? 18.502 8.351 -1.026 1.00 54.06 175 GLY A N 1
ATOM 1372 C CA . GLY A 1 175 ? 18.419 9.507 -0.169 1.00 54.06 175 GLY A CA 1
ATOM 1373 C C . GLY A 1 175 ? 17.602 9.023 1.006 1.00 54.06 175 GLY A C 1
ATOM 1374 O O . GLY A 1 175 ? 16.379 9.103 0.982 1.00 54.06 175 GLY A O 1
ATOM 1375 N N . ASN A 1 176 ? 18.276 8.396 1.967 1.00 59.91 176 ASN A N 1
ATOM 1376 C CA . ASN A 1 176 ? 17.725 8.246 3.292 1.00 59.91 176 ASN A CA 1
ATOM 1377 C C . ASN A 1 176 ? 17.640 9.679 3.799 1.00 59.91 176 ASN A C 1
ATOM 1379 O O . ASN A 1 176 ? 18.632 10.255 4.246 1.00 59.91 176 ASN A O 1
ATOM 1383 N N . ASP A 1 177 ? 16.503 10.312 3.541 1.00 73.25 177 ASP A N 1
ATOM 1384 C CA . ASP A 1 177 ? 16.240 11.657 3.995 1.00 73.25 177 ASP A CA 1
ATOM 1385 C C . ASP A 1 177 ? 16.016 11.548 5.502 1.00 73.25 177 ASP A C 1
ATOM 1387 O O . ASP A 1 177 ? 14.897 11.378 5.983 1.00 73.25 177 ASP A O 1
ATOM 1391 N N . TYR A 1 178 ? 17.122 11.555 6.251 1.00 78.31 178 TYR A N 1
ATOM 1392 C CA . TYR A 1 178 ? 17.109 11.464 7.707 1.00 78.31 178 TYR A CA 1
ATOM 1393 C C . TYR A 1 178 ? 16.240 12.569 8.319 1.00 78.31 178 TYR A C 1
ATOM 1395 O O . TYR A 1 178 ? 15.692 12.381 9.402 1.00 78.31 178 TYR A O 1
ATOM 1403 N N . ALA A 1 179 ? 16.063 13.701 7.621 1.00 80.25 179 ALA A N 1
ATOM 1404 C CA . ALA A 1 179 ? 15.142 14.748 8.037 1.00 80.25 179 ALA A CA 1
ATOM 1405 C C . ALA A 1 179 ? 13.677 14.322 7.846 1.00 80.25 179 ALA A C 1
ATOM 1407 O O . ALA A 1 179 ? 12.868 14.527 8.751 1.00 80.25 179 ALA A O 1
ATOM 1408 N N . ALA A 1 180 ? 13.326 13.678 6.729 1.00 75.69 180 ALA A N 1
ATOM 1409 C CA . ALA A 1 180 ? 11.988 13.118 6.522 1.00 75.69 180 ALA A CA 1
ATOM 1410 C C . ALA A 1 180 ? 11.669 11.973 7.502 1.00 75.69 180 ALA A C 1
ATOM 1412 O O . ALA A 1 180 ? 10.553 11.900 8.029 1.00 75.69 180 ALA A O 1
ATOM 1413 N N . GLU A 1 181 ? 12.642 11.111 7.805 1.00 81.69 181 GLU A N 1
ATOM 1414 C CA . GLU A 1 181 ? 12.505 10.061 8.823 1.00 81.69 181 GLU A CA 1
ATOM 1415 C C . GLU A 1 181 ? 12.311 10.658 10.219 1.00 81.69 181 GLU A C 1
ATOM 1417 O O . GLU A 1 181 ? 11.361 10.295 10.917 1.00 81.69 181 GLU A O 1
ATOM 1422 N N . ALA A 1 182 ? 13.145 11.631 10.600 1.00 85.62 182 ALA A N 1
ATOM 1423 C CA . ALA A 1 182 ? 13.033 12.330 11.876 1.00 85.62 182 ALA A CA 1
ATOM 1424 C C . ALA A 1 182 ? 11.693 13.065 12.009 1.00 85.62 182 ALA A C 1
ATOM 1426 O O . ALA A 1 182 ? 11.065 13.012 13.066 1.00 85.62 182 ALA A O 1
ATOM 1427 N N . LEU A 1 183 ? 11.207 13.700 10.940 1.00 85.38 183 LEU A N 1
ATOM 1428 C CA . LEU A 1 183 ? 9.916 14.386 10.935 1.00 85.38 183 LEU A CA 1
ATOM 1429 C C . LEU A 1 183 ? 8.744 13.401 11.077 1.00 85.38 183 LEU A C 1
ATOM 1431 O O . LEU A 1 183 ? 7.792 13.672 11.812 1.00 85.38 183 LEU A O 1
ATOM 1435 N N . THR A 1 184 ? 8.816 12.244 10.414 1.00 83.19 184 THR A N 1
ATOM 1436 C CA . THR A 1 184 ? 7.785 11.195 10.503 1.00 83.19 184 THR A CA 1
ATOM 1437 C C . THR A 1 184 ? 7.766 10.552 11.893 1.00 83.19 184 THR A C 1
ATOM 1439 O O . THR A 1 184 ? 6.690 10.329 12.463 1.00 83.19 184 THR A O 1
ATOM 1442 N N . ALA A 1 185 ? 8.945 10.330 12.482 1.00 85.75 185 ALA A N 1
ATOM 1443 C CA . ALA A 1 185 ? 9.102 9.854 13.852 1.00 85.75 185 ALA A CA 1
ATOM 1444 C C . ALA A 1 185 ? 8.563 10.872 14.869 1.00 85.75 185 ALA A C 1
ATOM 1446 O O . ALA A 1 185 ? 7.748 10.515 15.720 1.00 85.75 185 ALA A O 1
ATOM 1447 N N . LEU A 1 186 ? 8.935 12.149 14.734 1.00 91.25 186 LEU A N 1
ATOM 1448 C CA . LEU A 1 186 ? 8.471 13.230 15.604 1.00 91.25 186 LEU A CA 1
ATOM 1449 C C . LEU A 1 186 ? 6.949 13.380 15.548 1.00 91.25 186 LEU A C 1
ATOM 1451 O O . LEU A 1 186 ? 6.291 13.450 16.582 1.00 91.25 186 LEU A O 1
ATOM 1455 N N . ARG A 1 187 ? 6.365 13.375 14.347 1.00 87.94 187 ARG A N 1
ATOM 1456 C CA . ARG A 1 187 ? 4.911 13.453 14.169 1.00 87.94 187 ARG A CA 1
ATOM 1457 C C . ARG A 1 187 ? 4.191 12.287 14.848 1.00 87.94 187 ARG A C 1
ATOM 1459 O O . ARG A 1 187 ? 3.170 12.501 15.499 1.00 87.94 187 ARG A O 1
ATOM 1466 N N . SER A 1 188 ? 4.710 11.070 14.696 1.00 88.38 188 SER A N 1
ATOM 1467 C CA . SER A 1 188 ? 4.129 9.878 15.324 1.00 88.38 188 SER A CA 1
ATOM 1468 C C . SER A 1 188 ? 4.240 9.945 16.849 1.00 88.38 188 SER A C 1
ATOM 1470 O O . SER A 1 188 ? 3.264 9.662 17.540 1.00 88.38 188 SER A O 1
ATOM 1472 N N . ALA A 1 189 ? 5.378 10.408 17.373 1.00 91.38 189 ALA A N 1
ATOM 1473 C CA . ALA A 1 189 ? 5.586 10.611 18.804 1.00 91.38 189 ALA A CA 1
ATOM 1474 C C . ALA A 1 189 ? 4.625 11.658 19.389 1.00 91.38 189 ALA A C 1
ATOM 1476 O O . ALA A 1 189 ? 4.017 11.415 20.428 1.00 91.38 189 ALA A O 1
ATOM 1477 N N . LEU A 1 190 ? 4.425 12.788 18.701 1.00 94.06 190 LEU A N 1
ATOM 1478 C CA . LEU A 1 190 ? 3.478 13.826 19.120 1.00 94.06 190 LEU A CA 1
ATOM 1479 C C . LEU A 1 190 ? 2.031 13.319 19.127 1.00 94.06 190 LEU A C 1
ATOM 1481 O O . LEU A 1 190 ? 1.281 13.625 20.051 1.00 94.06 190 LEU A O 1
ATOM 1485 N N . LEU A 1 191 ? 1.640 12.517 18.131 1.00 90.19 191 LEU A N 1
ATOM 1486 C CA . LEU A 1 191 ? 0.303 11.925 18.068 1.00 90.19 191 LEU A CA 1
ATOM 1487 C C . LEU A 1 191 ? 0.058 10.947 19.225 1.00 90.19 191 LEU A C 1
ATOM 1489 O O . LEU A 1 191 ? -0.998 10.992 19.856 1.00 90.19 191 LEU A O 1
ATOM 1493 N N . VAL A 1 192 ? 1.044 10.103 19.539 1.00 92.31 192 VAL A N 1
ATOM 1494 C CA . VAL A 1 192 ? 0.982 9.192 20.690 1.00 92.31 192 VAL A CA 1
ATOM 1495 C C . VAL A 1 192 ? 0.937 9.975 22.000 1.00 92.31 192 VAL A C 1
ATOM 1497 O O . VAL A 1 192 ? 0.084 9.694 22.836 1.00 92.31 192 VAL A O 1
ATOM 1500 N N . ALA A 1 193 ? 1.788 10.990 22.169 1.00 93.88 193 ALA A N 1
ATOM 1501 C CA . ALA A 1 193 ? 1.806 11.825 23.368 1.00 93.88 193 ALA A CA 1
ATOM 1502 C C . ALA A 1 193 ? 0.464 12.538 23.593 1.00 93.88 193 ALA A C 1
ATOM 1504 O O . ALA A 1 193 ? -0.050 12.536 24.709 1.00 93.88 193 ALA A O 1
ATOM 1505 N N . ALA A 1 194 ? -0.141 13.082 22.533 1.00 93.69 194 ALA A N 1
ATOM 1506 C CA . ALA A 1 194 ? -1.461 13.702 22.600 1.00 93.69 194 ALA A CA 1
ATOM 1507 C C . ALA A 1 194 ? -2.557 12.695 22.986 1.00 93.69 194 ALA A C 1
ATOM 1509 O O . ALA A 1 194 ? -3.405 13.004 23.823 1.00 93.69 194 ALA A O 1
ATOM 1510 N N . MET A 1 195 ? -2.523 11.477 22.431 1.00 91.94 195 MET A N 1
ATOM 1511 C CA . MET A 1 195 ? -3.484 10.423 22.774 1.00 91.94 195 MET A CA 1
ATOM 1512 C C . MET A 1 195 ? -3.312 9.940 24.221 1.00 91.94 195 MET A C 1
ATOM 1514 O O . MET A 1 195 ? -4.299 9.770 24.933 1.00 91.94 195 MET A O 1
ATOM 1518 N N . CYS A 1 196 ? -2.071 9.772 24.687 1.00 91.50 196 CYS A N 1
ATOM 1519 C CA . CYS A 1 196 ? -1.771 9.441 26.081 1.00 91.50 196 CYS A CA 1
ATOM 1520 C C . CYS A 1 196 ? -2.228 10.551 27.034 1.00 91.50 196 CYS A C 1
ATOM 1522 O O . CYS A 1 196 ? -2.826 10.262 28.066 1.00 91.50 196 CYS A O 1
ATOM 1524 N N . TRP A 1 197 ? -1.997 11.818 26.684 1.00 94.38 197 TRP A N 1
ATOM 1525 C CA . TRP A 1 197 ? -2.466 12.949 27.482 1.00 94.38 197 TRP A CA 1
ATOM 1526 C C . TRP A 1 197 ? -3.994 12.972 27.590 1.00 94.38 197 TRP A C 1
ATOM 1528 O O . TRP A 1 197 ? -4.524 13.076 28.697 1.00 94.38 197 TRP A O 1
ATOM 1538 N N . LEU A 1 198 ? -4.702 12.793 26.470 1.00 92.88 198 LEU A N 1
ATOM 1539 C CA . LEU A 1 198 ? -6.161 12.671 26.452 1.00 92.88 198 LEU A CA 1
ATOM 1540 C C . LEU A 1 198 ? -6.635 11.507 27.328 1.00 92.88 198 LEU A C 1
ATOM 1542 O O . LEU A 1 198 ? -7.578 11.663 28.103 1.00 92.88 198 LEU A O 1
ATOM 1546 N N . TRP A 1 199 ? -5.984 10.348 27.225 1.00 91.81 199 TRP A N 1
ATOM 1547 C CA . TRP A 1 199 ? -6.325 9.170 28.017 1.00 91.81 199 TRP A CA 1
ATOM 1548 C C . TRP A 1 199 ? -6.200 9.444 29.521 1.00 91.81 199 TRP A C 1
ATOM 1550 O O . TRP A 1 199 ? -7.137 9.161 30.267 1.00 91.81 199 TRP A O 1
ATOM 1560 N N . ILE A 1 200 ? -5.103 10.071 29.952 1.00 91.94 200 ILE A N 1
ATOM 1561 C CA . ILE A 1 200 ? -4.871 10.428 31.359 1.00 91.94 200 ILE A CA 1
ATOM 1562 C C . ILE A 1 200 ? -5.942 11.401 31.872 1.00 91.94 200 ILE A C 1
ATOM 1564 O O . ILE A 1 200 ? -6.430 11.234 32.985 1.00 91.94 200 ILE A O 1
ATOM 1568 N N . GLN A 1 201 ? -6.335 12.393 31.068 1.00 93.62 201 GLN A N 1
ATOM 1569 C CA . GLN A 1 201 ? -7.327 13.398 31.474 1.00 93.62 201 GLN A CA 1
ATOM 1570 C C . GLN A 1 201 ? -8.757 12.855 31.524 1.00 93.62 201 GLN A C 1
ATOM 1572 O O . GLN A 1 201 ? -9.548 13.248 32.376 1.00 93.62 201 GLN A O 1
ATOM 1577 N N . THR A 1 202 ? -9.108 11.964 30.599 1.00 91.62 202 THR A N 1
ATOM 1578 C CA . THR A 1 202 ? -10.483 11.459 30.457 1.00 91.62 202 THR A CA 1
ATOM 1579 C C . THR A 1 202 ? -10.752 10.198 31.270 1.00 91.62 202 THR A C 1
ATOM 1581 O O . THR A 1 202 ? -11.908 9.800 31.394 1.00 91.62 202 THR A O 1
ATOM 1584 N N . GLY A 1 203 ? -9.711 9.534 31.788 1.00 85.69 203 GLY A N 1
ATOM 1585 C CA . GLY A 1 203 ? -9.849 8.230 32.440 1.00 85.69 203 GLY A CA 1
ATOM 1586 C C . GLY A 1 203 ? -10.443 7.169 31.508 1.00 85.69 203 GLY A C 1
ATOM 1587 O O . GLY A 1 203 ? -11.108 6.240 31.962 1.00 85.69 203 GLY A O 1
ATOM 1588 N N . TRP A 1 204 ? -10.268 7.327 30.190 1.00 87.38 204 TRP A N 1
ATOM 1589 C CA . TRP A 1 204 ? -10.935 6.483 29.205 1.00 87.38 204 TRP A CA 1
ATOM 1590 C C . TRP A 1 204 ? -10.500 5.019 29.344 1.00 87.38 204 TRP A C 1
ATOM 1592 O O . TRP A 1 204 ? -9.341 4.678 29.115 1.00 87.38 204 TRP A O 1
ATOM 1602 N N . ILE A 1 205 ? -11.447 4.137 29.678 1.00 84.88 205 ILE A N 1
ATOM 1603 C CA . ILE A 1 205 ? -11.195 2.712 29.959 1.00 84.88 205 ILE A CA 1
ATOM 1604 C C . ILE A 1 205 ? -10.483 1.988 28.803 1.00 84.88 205 ILE A C 1
ATOM 1606 O O . ILE A 1 205 ? -9.682 1.085 29.026 1.00 84.88 205 ILE A O 1
ATOM 1610 N N . SER A 1 206 ? -10.730 2.418 27.563 1.00 86.88 206 SER A N 1
ATOM 1611 C CA . SER A 1 206 ? -10.137 1.839 26.352 1.00 86.88 206 SER A CA 1
ATOM 1612 C C . SER A 1 206 ? -8.938 2.636 25.820 1.00 86.88 206 SER A C 1
ATOM 1614 O O . SER A 1 206 ? -8.478 2.384 24.703 1.00 86.88 206 SER A O 1
ATOM 1616 N N . GLY A 1 207 ? -8.399 3.588 26.587 1.00 84.88 207 GLY A N 1
ATOM 1617 C CA . GLY A 1 207 ? -7.322 4.459 26.114 1.00 84.88 207 GLY A CA 1
ATOM 1618 C C . GLY A 1 207 ? -6.043 3.704 25.743 1.00 84.88 207 GLY A C 1
ATOM 1619 O O . GLY A 1 207 ? -5.452 3.998 24.705 1.00 84.88 207 GLY A O 1
ATOM 1620 N N . ALA A 1 208 ? -5.687 2.648 26.487 1.00 85.75 208 ALA A N 1
ATOM 1621 C CA . ALA A 1 208 ? -4.556 1.774 26.152 1.00 85.75 208 ALA A CA 1
ATOM 1622 C C . ALA A 1 208 ? -4.693 1.187 24.739 1.00 85.75 208 ALA A C 1
ATOM 1624 O O . ALA A 1 208 ? -3.783 1.272 23.912 1.00 85.75 208 ALA A O 1
ATOM 1625 N N . THR A 1 209 ? -5.867 0.624 24.439 1.00 89.12 209 THR A N 1
ATOM 1626 C CA . THR A 1 209 ? -6.150 0.031 23.129 1.00 89.12 209 THR A CA 1
ATOM 1627 C C . THR A 1 209 ? -6.184 1.078 22.017 1.00 89.12 209 THR A C 1
ATOM 1629 O O . THR A 1 209 ? -5.715 0.804 20.916 1.00 89.12 209 THR A O 1
ATOM 1632 N N . ALA A 1 210 ? -6.665 2.293 22.298 1.00 88.06 210 ALA A N 1
ATOM 1633 C CA . ALA A 1 210 ? -6.690 3.381 21.324 1.00 88.06 210 ALA A CA 1
ATOM 1634 C C . ALA A 1 210 ? -5.280 3.851 20.937 1.00 88.06 210 ALA A C 1
ATOM 1636 O O . ALA A 1 210 ? -5.010 4.062 19.754 1.00 88.06 210 ALA A O 1
ATOM 1637 N N . VAL A 1 211 ? -4.364 3.953 21.906 1.00 90.19 211 VAL A N 1
ATOM 1638 C CA . VAL A 1 211 ? -2.955 4.289 21.645 1.00 90.19 211 VAL A CA 1
ATOM 1639 C C . VAL A 1 211 ? -2.299 3.223 20.760 1.00 90.19 211 VAL A C 1
ATOM 1641 O O . VAL A 1 211 ? -1.656 3.568 19.769 1.00 90.19 211 VAL A O 1
ATOM 1644 N N . LEU A 1 212 ? -2.513 1.934 21.050 1.00 89.88 212 LEU A N 1
ATOM 1645 C CA . LEU A 1 212 ? -1.977 0.834 20.235 1.00 89.88 212 LEU A CA 1
ATOM 1646 C C . LEU A 1 212 ? -2.499 0.869 18.791 1.00 89.88 212 LEU A C 1
ATOM 1648 O O . LEU A 1 212 ? -1.719 0.743 17.847 1.00 89.88 212 LEU A O 1
ATOM 1652 N N . GLN A 1 213 ? -3.803 1.089 18.611 1.00 89.06 213 GLN A N 1
ATOM 1653 C CA . GLN A 1 213 ? -4.421 1.212 17.288 1.00 89.06 213 GLN A CA 1
ATOM 1654 C C . GLN A 1 213 ? -3.879 2.426 16.519 1.00 89.06 213 GLN A C 1
ATOM 1656 O O . GLN A 1 213 ? -3.614 2.329 15.321 1.00 89.06 213 GLN A O 1
ATOM 1661 N N . ALA A 1 214 ? -3.655 3.553 17.199 1.00 88.50 214 ALA A N 1
ATOM 1662 C CA . ALA A 1 214 ? -3.091 4.755 16.592 1.00 88.50 214 ALA A CA 1
ATOM 1663 C C . ALA A 1 214 ? -1.656 4.535 16.076 1.00 88.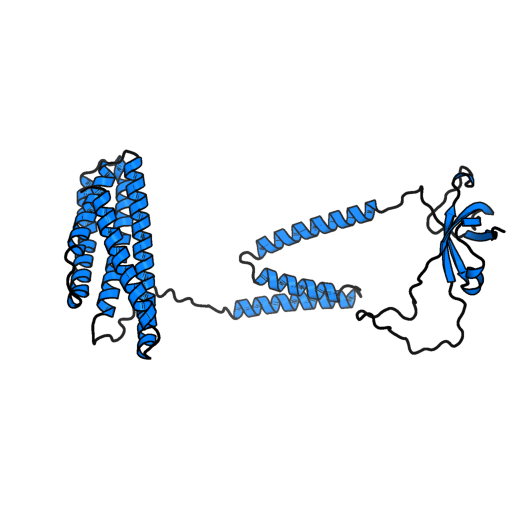50 214 ALA A C 1
ATOM 1665 O O . ALA A 1 214 ? -1.335 4.967 14.968 1.00 88.50 214 ALA A O 1
ATOM 1666 N N . VAL A 1 215 ? -0.818 3.824 16.842 1.00 89.62 215 VAL A N 1
ATOM 1667 C CA . VAL A 1 215 ? 0.549 3.446 16.435 1.00 89.62 215 VAL A CA 1
ATOM 1668 C C . VAL A 1 215 ? 0.531 2.466 15.262 1.00 89.62 215 VAL A C 1
ATOM 1670 O O . VAL A 1 215 ? 1.264 2.643 14.291 1.00 89.62 215 VAL A O 1
ATOM 1673 N N . ALA A 1 216 ? -0.323 1.443 15.316 1.00 88.56 216 ALA A N 1
ATOM 1674 C CA . ALA A 1 216 ? -0.443 0.483 14.223 1.00 88.56 216 ALA A CA 1
ATOM 1675 C C . ALA A 1 216 ? -0.876 1.177 12.920 1.00 88.56 216 ALA A C 1
ATOM 1677 O O . ALA A 1 216 ? -0.284 0.962 11.860 1.00 88.56 216 ALA A O 1
ATOM 1678 N N . LEU A 1 217 ? -1.871 2.065 13.000 1.00 87.50 217 LEU A N 1
ATOM 1679 C CA . LEU A 1 217 ? -2.380 2.791 11.843 1.00 87.50 217 LEU A CA 1
ATOM 1680 C C . LEU A 1 217 ? -1.341 3.761 11.263 1.00 87.50 217 LEU A C 1
ATOM 1682 O O . LEU A 1 217 ? -1.223 3.858 10.040 1.00 87.50 217 LEU A O 1
ATOM 1686 N N . SER A 1 218 ? -0.569 4.455 12.108 1.00 84.75 218 SER A N 1
ATOM 1687 C CA . SER A 1 218 ? 0.492 5.353 11.640 1.00 84.75 218 SER A CA 1
ATOM 1688 C C . SER A 1 218 ? 1.611 4.589 10.925 1.00 84.75 218 SER A C 1
ATOM 1690 O O . SER A 1 218 ? 2.069 5.042 9.874 1.00 84.75 218 SER A O 1
ATOM 1692 N N . ALA A 1 219 ? 1.985 3.401 11.410 1.00 84.56 219 ALA A N 1
ATOM 1693 C CA . ALA A 1 219 ? 2.975 2.540 10.762 1.00 84.56 219 ALA A CA 1
ATOM 1694 C C . ALA A 1 219 ? 2.504 2.050 9.379 1.00 84.56 219 ALA A C 1
ATOM 1696 O O . ALA A 1 219 ? 3.249 2.124 8.396 1.00 84.56 219 ALA A O 1
ATOM 1697 N N . ILE A 1 220 ? 1.241 1.618 9.275 1.00 86.94 220 ILE A N 1
ATOM 1698 C CA . ILE A 1 220 ? 0.641 1.168 8.008 1.00 86.94 220 ILE A CA 1
ATOM 1699 C C . ILE A 1 220 ? 0.570 2.321 7.001 1.00 86.94 220 ILE A C 1
ATOM 1701 O O . ILE A 1 220 ? 0.986 2.173 5.851 1.00 86.9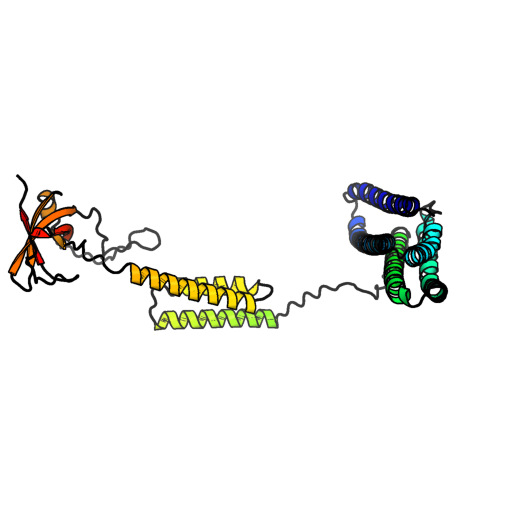4 220 ILE A O 1
ATOM 1705 N N . LEU A 1 221 ? 0.078 3.489 7.426 1.00 84.88 221 LEU A N 1
ATOM 1706 C CA . LEU A 1 221 ? -0.047 4.665 6.559 1.00 84.88 221 LEU A CA 1
ATOM 1707 C C . LEU A 1 221 ? 1.314 5.181 6.080 1.00 84.88 221 LEU A C 1
ATOM 1709 O O . LEU A 1 221 ? 1.411 5.624 4.934 1.00 84.88 221 LEU A O 1
ATOM 1713 N N . SER A 1 222 ? 2.355 5.070 6.910 1.00 79.19 222 SER A N 1
ATOM 1714 C CA . SER A 1 222 ? 3.727 5.459 6.551 1.00 79.19 222 SER A CA 1
ATOM 1715 C C . SER A 1 222 ? 4.314 4.594 5.432 1.00 79.19 222 SER A C 1
ATOM 1717 O O . SER A 1 222 ? 5.139 5.070 4.662 1.00 79.19 222 SER A O 1
ATOM 1719 N N . SER A 1 223 ? 3.849 3.349 5.294 1.00 76.75 223 SER A N 1
ATOM 1720 C CA . SER A 1 223 ? 4.289 2.422 4.240 1.00 76.75 223 SER A CA 1
ATOM 1721 C C . SER A 1 223 ? 3.472 2.540 2.944 1.00 76.75 223 SER A C 1
ATOM 1723 O O . SER A 1 223 ? 3.752 1.848 1.965 1.00 76.75 223 SER A O 1
ATOM 1725 N N . SER A 1 224 ? 2.434 3.382 2.919 1.00 79.69 224 SER A N 1
ATOM 1726 C CA . SER A 1 224 ? 1.537 3.504 1.768 1.00 79.69 224 SER A CA 1
ATOM 1727 C C . SER A 1 224 ? 2.059 4.511 0.737 1.00 79.69 224 SER A C 1
ATOM 1729 O O . SER A 1 224 ? 2.439 5.628 1.076 1.00 79.69 224 SER A O 1
ATOM 1731 N N . ALA A 1 225 ? 2.011 4.145 -0.550 1.00 72.62 225 ALA A N 1
ATOM 1732 C CA . ALA A 1 225 ? 2.483 5.000 -1.647 1.00 72.62 225 ALA A CA 1
ATOM 1733 C C . ALA A 1 225 ? 1.725 6.342 -1.756 1.00 72.62 225 ALA A C 1
ATOM 1735 O O . ALA A 1 225 ? 2.250 7.297 -2.314 1.00 72.62 225 ALA A O 1
ATOM 1736 N N . ASN A 1 226 ? 0.500 6.417 -1.216 1.00 80.62 226 ASN A N 1
ATOM 1737 C CA . ASN A 1 226 ? -0.360 7.603 -1.228 1.00 80.62 226 ASN A CA 1
ATOM 1738 C C . ASN A 1 226 ? -1.061 7.802 0.130 1.00 80.62 226 ASN A C 1
ATOM 1740 O O . ASN A 1 226 ? -2.290 7.704 0.233 1.00 80.62 226 ASN A O 1
ATOM 1744 N N . ALA A 1 227 ? -0.285 8.131 1.167 1.00 76.00 227 ALA A N 1
ATOM 1745 C CA . ALA A 1 227 ? -0.769 8.359 2.534 1.00 76.00 227 ALA A CA 1
ATOM 1746 C C . ALA A 1 227 ? -2.033 9.245 2.663 1.00 76.00 227 ALA A C 1
ATOM 1748 O O . ALA A 1 227 ? -2.955 8.844 3.379 1.00 76.00 227 ALA A O 1
ATOM 1749 N N . PRO A 1 228 ? -2.180 10.404 1.977 1.00 81.31 228 PRO A N 1
ATOM 1750 C CA . PRO A 1 228 ? -3.378 11.235 2.137 1.00 81.31 228 PRO A CA 1
ATOM 1751 C C . PRO A 1 228 ? -4.634 10.625 1.501 1.00 81.31 228 PRO A C 1
ATOM 1753 O O . PRO A 1 228 ? -5.737 10.835 2.003 1.00 81.31 228 PRO A O 1
ATOM 1756 N N . ALA A 1 229 ? -4.498 9.867 0.410 1.00 81.44 229 ALA A N 1
ATOM 1757 C CA . ALA A 1 229 ? -5.633 9.186 -0.210 1.00 81.44 229 ALA A CA 1
ATOM 1758 C C . ALA A 1 229 ? -6.086 7.990 0.642 1.00 81.44 229 ALA A C 1
ATOM 1760 O O . ALA A 1 229 ? -7.284 7.826 0.884 1.00 81.44 229 ALA A O 1
ATOM 1761 N N . ALA A 1 230 ? -5.126 7.218 1.164 1.00 83.62 230 ALA A N 1
ATOM 1762 C CA . ALA A 1 230 ? -5.381 6.120 2.091 1.00 83.62 230 ALA A CA 1
ATOM 1763 C C . ALA A 1 230 ? -6.072 6.614 3.374 1.00 83.62 230 ALA A C 1
ATOM 1765 O O . ALA A 1 230 ? -7.108 6.072 3.758 1.00 83.62 230 ALA A O 1
ATOM 1766 N N . ALA A 1 231 ? -5.576 7.702 3.976 1.00 84.19 231 ALA A N 1
ATOM 1767 C CA . ALA A 1 231 ? -6.167 8.304 5.171 1.00 84.19 231 ALA A CA 1
ATOM 1768 C C . ALA A 1 231 ? -7.616 8.771 4.945 1.00 84.19 231 ALA A C 1
ATOM 1770 O O . ALA A 1 231 ? -8.485 8.512 5.775 1.00 84.19 231 ALA A O 1
ATOM 1771 N N . ARG A 1 232 ? -7.911 9.406 3.799 1.00 86.31 232 ARG A N 1
ATOM 1772 C CA . ARG A 1 232 ? -9.286 9.815 3.453 1.00 86.31 232 ARG A CA 1
ATOM 1773 C C . ARG A 1 232 ? -10.224 8.620 3.302 1.00 86.31 232 ARG A C 1
ATOM 1775 O O . ARG A 1 232 ? -11.375 8.706 3.719 1.00 86.31 232 ARG A O 1
ATOM 1782 N N . SER A 1 233 ? -9.755 7.533 2.693 1.00 86.69 233 SER A N 1
ATOM 1783 C CA . SER A 1 233 ? -10.555 6.316 2.523 1.00 86.69 233 SER A CA 1
ATOM 1784 C C . SER A 1 233 ? -10.868 5.658 3.871 1.00 86.69 233 SER A C 1
ATOM 1786 O O . SER A 1 233 ? -12.030 5.388 4.174 1.00 86.69 233 SER A O 1
ATOM 1788 N N . LEU A 1 234 ? -9.849 5.507 4.725 1.00 89.75 234 LEU A N 1
ATOM 1789 C CA . LEU A 1 234 ? -9.984 4.985 6.088 1.00 89.75 234 LEU A CA 1
ATOM 1790 C C . LEU A 1 234 ? -10.956 5.815 6.929 1.00 89.75 234 LEU A C 1
ATOM 1792 O O . LEU A 1 234 ? -11.828 5.254 7.586 1.00 89.75 234 LEU A O 1
ATOM 1796 N N . PHE A 1 235 ? -10.857 7.145 6.866 1.00 89.38 235 PHE A N 1
ATOM 1797 C CA . PHE A 1 235 ? -11.754 8.029 7.607 1.00 89.38 235 PHE A CA 1
ATOM 1798 C C . PHE A 1 235 ? -13.215 7.871 7.169 1.00 89.38 235 PHE A C 1
ATOM 1800 O O . PHE A 1 235 ? -14.099 7.743 8.012 1.00 89.38 235 PHE A O 1
ATOM 1807 N N . LYS A 1 236 ? -13.478 7.810 5.855 1.00 90.50 236 LYS A N 1
ATOM 1808 C CA . LYS A 1 236 ? -14.832 7.558 5.332 1.00 90.50 236 LYS A CA 1
ATOM 1809 C C . LYS A 1 236 ? -15.383 6.217 5.819 1.00 90.50 236 LYS A C 1
ATOM 1811 O O . LYS A 1 236 ? -16.529 6.162 6.255 1.00 90.50 236 LYS A O 1
ATOM 1816 N N . GLY A 1 237 ? -14.563 5.164 5.780 1.00 91.50 237 GLY A N 1
ATOM 1817 C CA . GLY A 1 237 ? -14.933 3.841 6.282 1.00 91.50 237 GLY A CA 1
ATOM 1818 C C . GLY A 1 237 ? -15.246 3.844 7.780 1.00 91.50 237 GLY A C 1
ATOM 1819 O O . GLY A 1 237 ? -16.262 3.289 8.189 1.00 91.50 237 GLY A O 1
ATOM 1820 N N . PHE A 1 238 ? -14.426 4.525 8.588 1.00 91.50 238 PHE A N 1
ATOM 1821 C CA . PHE A 1 238 ? -14.644 4.659 10.029 1.00 91.50 238 PHE A CA 1
ATOM 1822 C C . PHE A 1 238 ? -15.949 5.395 10.350 1.00 91.50 238 PHE A C 1
ATOM 1824 O O . PHE A 1 238 ? -16.746 4.895 11.136 1.00 91.50 238 PHE A O 1
ATOM 1831 N N . VAL A 1 239 ? -16.205 6.543 9.712 1.00 93.75 239 VAL A N 1
ATOM 1832 C CA . VAL A 1 239 ? -17.443 7.314 9.920 1.00 93.75 239 VAL A CA 1
ATOM 1833 C C . VAL A 1 239 ? -18.671 6.494 9.527 1.00 93.75 239 VAL A C 1
ATOM 1835 O O . VAL A 1 239 ? -19.651 6.463 10.269 1.00 93.75 239 VAL A O 1
ATOM 1838 N N . PHE A 1 240 ? -18.611 5.787 8.396 1.00 94.00 240 PHE A N 1
ATOM 1839 C CA . PHE A 1 240 ? -19.696 4.914 7.954 1.00 94.00 240 PHE A CA 1
ATOM 1840 C C . PHE A 1 240 ? -19.948 3.760 8.936 1.00 94.00 240 PHE A C 1
ATOM 1842 O O . PHE A 1 240 ? -21.088 3.524 9.333 1.00 94.00 240 PHE A O 1
ATOM 1849 N N . GLY A 1 241 ? -18.887 3.073 9.372 1.00 92.06 241 GLY A N 1
ATOM 1850 C CA . GLY A 1 241 ? -18.982 1.984 10.345 1.00 92.06 241 GLY A CA 1
ATOM 1851 C C . GLY A 1 241 ? -19.507 2.448 11.704 1.00 92.06 241 GLY A C 1
ATOM 1852 O O . GLY A 1 241 ? -20.369 1.792 12.282 1.00 92.06 241 GLY A O 1
ATOM 1853 N N . ALA A 1 242 ? -19.049 3.606 12.188 1.00 91.19 242 ALA A N 1
ATOM 1854 C CA . ALA A 1 242 ? -19.528 4.206 13.430 1.00 91.19 242 ALA A CA 1
ATOM 1855 C C . ALA A 1 242 ? -21.020 4.569 13.350 1.00 91.19 242 ALA A C 1
ATOM 1857 O O . ALA A 1 242 ? -21.772 4.268 14.275 1.00 91.19 242 ALA A O 1
ATOM 1858 N N . ALA A 1 243 ? -21.464 5.152 12.231 1.00 90.00 243 ALA A N 1
ATOM 1859 C CA . ALA A 1 243 ? -22.871 5.473 12.009 1.00 90.00 243 ALA A CA 1
ATOM 1860 C C . ALA A 1 243 ? -23.747 4.211 11.991 1.00 90.00 243 ALA A C 1
ATOM 1862 O O . ALA A 1 243 ? -24.771 4.163 12.669 1.00 90.00 243 ALA A O 1
ATOM 1863 N N . LEU A 1 244 ? -23.326 3.164 11.274 1.00 92.38 244 LEU A N 1
ATOM 1864 C CA . LEU A 1 244 ? -24.060 1.899 11.234 1.00 92.38 244 LEU A CA 1
ATOM 1865 C C . LEU A 1 244 ? -24.097 1.215 12.608 1.00 92.38 244 LEU A C 1
ATOM 1867 O O . LEU A 1 244 ? -25.142 0.716 13.015 1.00 92.38 244 LEU A O 1
ATOM 1871 N N . GLY A 1 245 ? -22.983 1.236 13.346 1.00 88.00 245 GLY A N 1
ATOM 1872 C CA . GLY A 1 245 ? -22.915 0.726 14.715 1.00 88.00 245 GLY A CA 1
ATOM 1873 C C . GLY A 1 245 ? -23.896 1.438 15.649 1.00 88.00 245 GLY A C 1
ATOM 1874 O O . GLY A 1 245 ? -24.631 0.774 16.379 1.00 88.00 245 GLY A O 1
ATOM 1875 N N . ALA A 1 246 ? -23.972 2.770 15.568 1.00 85.69 246 ALA A N 1
ATOM 1876 C CA . ALA A 1 246 ? -24.940 3.559 16.327 1.00 85.69 246 ALA A CA 1
ATOM 1877 C C . ALA A 1 246 ? -26.389 3.218 15.942 1.00 85.69 246 ALA A C 1
ATOM 1879 O O . ALA A 1 246 ? -27.234 3.051 16.817 1.00 85.69 246 ALA A O 1
ATOM 1880 N N . ILE A 1 247 ? -26.678 3.041 14.648 1.00 85.62 247 ILE A N 1
ATOM 1881 C CA . ILE A 1 247 ? -28.005 2.621 14.174 1.00 85.62 247 ILE A CA 1
ATOM 1882 C C . ILE A 1 247 ? -28.375 1.244 14.738 1.00 85.62 247 ILE A C 1
ATOM 1884 O O . ILE A 1 247 ? -29.474 1.076 15.260 1.00 85.62 247 ILE A O 1
ATOM 1888 N N . CYS A 1 248 ? -27.466 0.268 14.695 1.00 83.75 248 CYS A N 1
ATOM 1889 C CA . CYS A 1 248 ? -27.708 -1.057 15.269 1.00 83.75 248 CYS A CA 1
ATOM 1890 C C . CYS A 1 248 ? -27.963 -0.998 16.783 1.00 83.75 248 CYS A C 1
ATOM 1892 O O . CYS A 1 248 ? -28.842 -1.702 17.277 1.00 83.75 248 CYS A O 1
ATOM 1894 N N . GLN A 1 249 ? -27.239 -0.147 17.518 1.00 75.38 249 GLN A N 1
ATOM 1895 C CA . GLN A 1 249 ? -27.480 0.068 18.949 1.00 75.38 249 GLN A CA 1
ATOM 1896 C C . GLN A 1 249 ? -28.854 0.697 19.219 1.00 75.38 249 GLN A C 1
ATOM 1898 O O . GLN A 1 249 ? -29.532 0.289 20.158 1.00 75.38 249 GLN A O 1
ATOM 1903 N N . LEU A 1 250 ? -29.286 1.646 18.384 1.00 74.94 250 LEU A N 1
ATOM 1904 C CA . LEU A 1 250 ? -30.607 2.274 18.487 1.00 74.94 250 LEU A CA 1
ATOM 1905 C C . LEU A 1 250 ? -31.746 1.305 18.133 1.00 74.94 250 LEU A C 1
ATOM 1907 O O . LEU A 1 250 ? -32.798 1.350 18.761 1.00 74.94 250 LEU A O 1
ATOM 1911 N N . LEU A 1 251 ? -31.542 0.406 17.165 1.00 68.81 251 LEU A N 1
ATOM 1912 C CA . LEU A 1 251 ? -32.530 -0.610 16.777 1.00 68.81 251 LEU A CA 1
ATOM 1913 C C . LEU A 1 251 ? -32.644 -1.765 17.782 1.00 68.81 251 LEU A C 1
ATOM 1915 O O . LEU A 1 251 ? -33.662 -2.451 17.807 1.00 68.81 251 LEU A O 1
ATOM 1919 N N . ALA A 1 252 ? -31.635 -1.978 18.631 1.00 64.50 252 ALA A N 1
ATOM 1920 C CA . ALA A 1 252 ? -31.696 -2.954 19.721 1.00 64.50 252 ALA A CA 1
ATOM 1921 C C . ALA A 1 252 ? -32.599 -2.506 20.895 1.00 64.50 252 ALA A C 1
ATOM 1923 O O . ALA A 1 252 ? -32.726 -3.225 21.889 1.00 64.50 252 ALA A O 1
ATOM 1924 N N . LEU A 1 253 ? -33.223 -1.326 20.803 1.00 53.47 253 LEU A N 1
ATOM 1925 C CA . LEU A 1 253 ? -34.056 -0.754 21.852 1.00 53.47 253 LEU A CA 1
ATOM 1926 C C . LEU A 1 253 ? -35.477 -1.364 21.844 1.00 53.47 253 LEU A C 1
ATOM 1928 O O . LEU A 1 253 ? -36.307 -1.039 21.006 1.00 53.47 253 LEU A O 1
ATOM 1932 N N . VAL A 1 254 ? -35.701 -2.239 22.831 1.00 52.75 254 VAL A N 1
ATOM 1933 C CA . VAL A 1 254 ? -36.963 -2.624 23.502 1.00 52.75 254 VAL A CA 1
ATOM 1934 C C . VAL A 1 254 ? -38.117 -3.116 22.616 1.00 52.75 254 VAL A C 1
ATOM 1936 O O . VAL A 1 254 ? -38.897 -2.358 22.050 1.00 52.75 254 VAL A O 1
ATOM 1939 N N . ARG A 1 255 ? -38.302 -4.441 22.621 1.00 53.03 255 ARG A N 1
ATOM 1940 C CA . ARG A 1 255 ? -39.571 -5.090 22.276 1.00 53.03 255 ARG A CA 1
ATOM 1941 C C . ARG A 1 255 ? -40.454 -5.100 23.535 1.00 53.03 255 ARG A C 1
ATOM 1943 O O . ARG A 1 255 ? -40.112 -5.774 24.506 1.00 53.03 255 ARG A O 1
ATOM 1950 N N . ASP A 1 256 ? -41.555 -4.346 23.537 1.00 54.62 256 ASP A N 1
ATOM 1951 C CA . ASP A 1 256 ? -42.458 -4.205 24.701 1.00 54.62 256 ASP A CA 1
ATOM 1952 C C . ASP A 1 256 ? -43.182 -5.510 25.088 1.00 54.62 256 ASP A C 1
ATOM 1954 O O . ASP A 1 256 ? -43.614 -5.683 26.227 1.00 54.62 256 ASP A O 1
ATOM 1958 N N . ASP A 1 257 ? -43.277 -6.470 24.166 1.00 57.12 257 ASP A N 1
ATOM 1959 C CA . ASP A 1 257 ? -43.976 -7.751 24.350 1.00 57.12 257 ASP A CA 1
ATOM 1960 C C . ASP A 1 257 ? -43.219 -8.778 25.220 1.00 57.12 257 ASP A C 1
ATOM 1962 O O . ASP A 1 257 ? -43.720 -9.875 25.476 1.00 57.12 257 ASP A O 1
ATOM 1966 N N . ALA A 1 258 ? -42.015 -8.438 25.686 1.00 63.03 258 ALA A N 1
ATOM 1967 C CA . ALA A 1 258 ? -41.132 -9.346 26.407 1.00 63.03 258 ALA A CA 1
ATOM 1968 C C . ALA A 1 258 ? -40.606 -8.738 27.712 1.00 63.03 258 ALA A C 1
ATOM 1970 O O . ALA A 1 258 ? -39.437 -8.906 28.040 1.00 63.03 258 ALA A O 1
ATOM 1971 N N . MET A 1 259 ? -41.438 -8.040 28.488 1.00 72.06 259 MET A N 1
ATOM 1972 C CA . MET A 1 259 ? -41.021 -7.602 29.823 1.00 72.06 259 MET A CA 1
ATOM 1973 C C . MET A 1 259 ? -40.883 -8.797 30.781 1.00 72.06 259 MET A C 1
ATOM 1975 O O . MET A 1 259 ? -41.790 -9.616 30.948 1.00 72.06 259 MET A O 1
ATOM 1979 N N . TRP A 1 260 ? -39.725 -8.889 31.432 1.00 80.06 260 TRP A N 1
ATOM 1980 C CA . TRP A 1 260 ? -39.407 -9.878 32.463 1.00 80.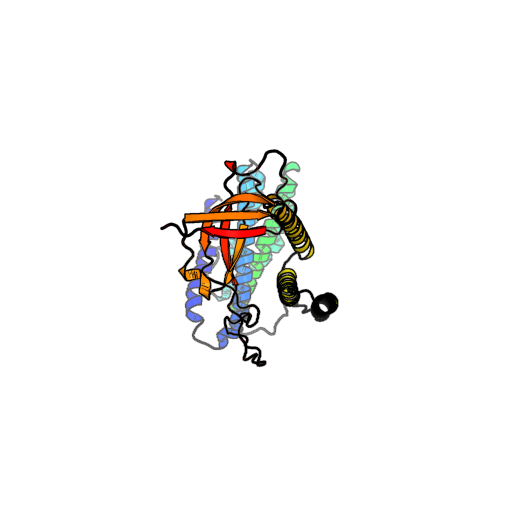06 260 TRP A CA 1
ATOM 1981 C C . TRP A 1 260 ? -39.056 -9.184 33.775 1.00 80.06 260 TRP A C 1
ATOM 1983 O O . TRP A 1 260 ? -38.673 -8.015 33.804 1.00 80.06 260 TRP A O 1
ATOM 1993 N N . ILE A 1 261 ? -39.138 -9.931 34.871 1.00 82.12 261 ILE A N 1
ATOM 1994 C CA . ILE A 1 261 ? -38.764 -9.461 36.204 1.00 82.12 261 ILE A CA 1
ATOM 1995 C C . ILE A 1 261 ? -37.630 -10.323 36.732 1.00 82.12 261 ILE A C 1
ATOM 1997 O O . ILE A 1 261 ? -37.683 -11.552 36.657 1.00 82.12 261 ILE A O 1
ATOM 2001 N N . TYR A 1 262 ? -36.618 -9.671 37.297 1.00 84.88 262 TYR A N 1
ATOM 2002 C CA . TYR A 1 262 ? -35.575 -10.340 38.061 1.00 84.88 262 TYR A CA 1
ATOM 2003 C C . TYR A 1 262 ? -35.907 -10.292 39.550 1.00 84.88 262 TYR A C 1
ATOM 2005 O O . TYR A 1 262 ? -35.993 -9.222 40.149 1.00 84.88 262 TYR A O 1
ATOM 2013 N N . GLY A 1 263 ? -36.089 -11.469 40.146 1.00 83.00 263 GLY A N 1
ATOM 2014 C CA . GLY A 1 263 ? -36.139 -11.640 41.593 1.00 83.00 263 GLY A CA 1
ATOM 2015 C C . GLY A 1 263 ? -34.768 -12.051 42.106 1.00 83.00 263 GLY A C 1
ATOM 2016 O O . GLY A 1 263 ? -34.205 -13.035 41.639 1.00 83.00 263 GLY A O 1
ATOM 2017 N N . TYR A 1 264 ? -34.229 -11.305 43.060 1.00 83.94 264 TYR A N 1
ATOM 2018 C CA . TYR A 1 264 ? -32.926 -11.578 43.657 1.00 83.94 264 TYR A CA 1
ATOM 2019 C C . TYR A 1 264 ? -33.114 -12.382 44.945 1.00 83.94 264 TYR A C 1
ATOM 2021 O O . TYR A 1 264 ? -33.388 -11.811 46.002 1.00 83.94 264 TYR A O 1
ATOM 2029 N N . PHE A 1 265 ? -33.001 -13.707 44.846 1.00 84.06 265 PHE A N 1
ATOM 2030 C CA . PHE A 1 265 ? -33.216 -14.623 45.968 1.00 84.06 265 PHE A CA 1
ATOM 2031 C C . PHE A 1 265 ? -31.899 -14.971 46.651 1.00 84.06 265 PHE A C 1
ATOM 2033 O O . PHE A 1 265 ? -30.875 -15.112 45.993 1.00 84.06 265 PHE A O 1
ATOM 2040 N N . GLU A 1 266 ? -31.924 -15.135 47.971 1.00 85.31 266 GLU A N 1
ATOM 2041 C CA . GLU A 1 266 ? -30.785 -15.694 48.703 1.00 85.31 266 GLU A CA 1
ATOM 2042 C C . GLU A 1 266 ? -30.485 -17.107 48.196 1.00 85.31 266 GLU A C 1
ATOM 2044 O O . GLU A 1 266 ? -31.399 -17.919 48.034 1.00 85.31 266 GLU A O 1
ATOM 2049 N N . GLU A 1 267 ? -29.205 -17.411 47.998 1.00 79.81 267 GLU A N 1
ATOM 2050 C CA . GLU A 1 267 ? -28.731 -18.730 47.570 1.00 79.81 267 GLU A CA 1
ATOM 2051 C C . GLU A 1 267 ? -29.302 -19.873 48.427 1.00 79.81 267 GLU A C 1
ATOM 2053 O O . GLU A 1 267 ? -29.735 -20.899 47.910 1.00 79.81 267 GLU A O 1
ATOM 2058 N N . THR A 1 268 ? -29.429 -19.655 49.737 1.00 84.44 268 THR A N 1
ATOM 2059 C CA . THR A 1 268 ? -29.996 -20.622 50.693 1.00 84.44 268 THR A CA 1
ATOM 2060 C C . THR A 1 268 ? -31.465 -20.970 50.427 1.00 84.44 268 THR A C 1
ATOM 2062 O O . THR A 1 268 ? -31.943 -22.020 50.859 1.00 84.44 268 THR A O 1
ATOM 2065 N N . LYS A 1 269 ? -32.199 -20.108 49.716 1.00 84.75 269 LYS A N 1
ATOM 2066 C CA . LYS A 1 269 ? -33.613 -20.291 49.361 1.00 84.75 269 LYS A CA 1
ATOM 2067 C C . LYS A 1 269 ? -33.798 -20.828 47.940 1.00 84.75 269 LYS A C 1
ATOM 2069 O O . LYS A 1 269 ? -34.896 -21.285 47.628 1.00 84.75 269 LYS A O 1
ATOM 2074 N N . LEU A 1 270 ? -32.755 -20.838 47.104 1.00 85.69 270 LEU A N 1
ATOM 2075 C CA . LEU A 1 270 ? -32.826 -21.344 45.728 1.00 85.69 270 LEU A CA 1
ATOM 2076 C C . LEU A 1 270 ? -33.272 -22.801 45.589 1.00 85.69 270 LEU A C 1
ATOM 2078 O O . LEU A 1 270 ? -34.048 -23.049 44.671 1.00 85.69 270 LEU A O 1
ATOM 2082 N N . PRO A 1 271 ? -32.878 -23.761 46.456 1.00 87.75 271 PRO A N 1
ATOM 2083 C CA . PRO A 1 271 ? -33.332 -25.151 46.321 1.00 87.75 271 PRO A CA 1
ATOM 2084 C C . PRO A 1 271 ? -34.857 -25.312 46.385 1.00 87.75 271 PRO A C 1
ATOM 2086 O O . PRO A 1 271 ? -35.390 -26.370 46.075 1.00 87.75 271 PRO A O 1
ATOM 2089 N N . ARG A 1 272 ? -35.567 -24.271 46.834 1.00 87.50 272 ARG A N 1
ATOM 2090 C CA . ARG A 1 272 ? -37.026 -24.236 46.927 1.00 87.50 272 ARG A CA 1
ATOM 2091 C C . ARG A 1 272 ? -37.698 -23.638 45.692 1.00 87.50 272 ARG A C 1
ATOM 2093 O O . ARG A 1 272 ? -38.922 -23.664 45.649 1.00 87.50 272 ARG A O 1
ATOM 2100 N N . VAL A 1 273 ? -36.936 -23.096 44.743 1.00 87.88 273 VAL A N 1
ATOM 2101 C CA . VAL A 1 273 ? -37.429 -22.418 43.540 1.00 87.88 273 VAL A CA 1
ATOM 2102 C C . VAL A 1 273 ? -37.124 -23.278 42.321 1.00 87.88 273 VAL A C 1
ATOM 2104 O O . VAL A 1 273 ? -35.963 -23.558 42.028 1.00 87.88 273 VAL A O 1
ATOM 2107 N N . HIS A 1 274 ? -38.159 -23.647 41.575 1.00 89.81 274 HIS A N 1
ATOM 2108 C CA . HIS A 1 274 ? -38.043 -24.443 40.361 1.00 89.81 274 HIS A CA 1
ATOM 2109 C C . HIS A 1 274 ? -38.540 -23.671 39.139 1.00 89.81 274 HIS A C 1
ATOM 2111 O O . HIS A 1 274 ? -39.414 -22.804 39.212 1.00 89.81 274 HIS A O 1
ATOM 2117 N N . VAL A 1 275 ? -37.976 -24.001 37.976 1.00 89.19 275 VAL A N 1
ATOM 2118 C CA . VAL A 1 275 ? -38.465 -23.478 36.697 1.00 89.19 275 VAL A CA 1
ATOM 2119 C C . VAL A 1 275 ? -39.903 -23.953 36.490 1.00 89.19 275 VAL A C 1
ATOM 2121 O O . VAL A 1 275 ? -40.185 -25.143 36.590 1.00 89.19 275 VAL A O 1
ATOM 2124 N N . GLY A 1 276 ? -40.811 -23.020 36.203 1.00 88.06 276 GLY A N 1
ATOM 2125 C CA . GLY A 1 276 ? -42.246 -23.273 36.072 1.00 88.06 276 GLY A CA 1
ATOM 2126 C C . GLY A 1 276 ? -43.091 -22.922 37.301 1.00 88.06 276 GLY A C 1
ATOM 2127 O O . GLY A 1 276 ? -44.314 -22.827 37.154 1.00 88.06 276 GLY A O 1
ATOM 2128 N N . ASP A 1 277 ? -42.482 -22.661 38.465 1.00 91.19 277 ASP A N 1
ATOM 2129 C CA . ASP A 1 277 ? -43.210 -22.239 39.669 1.00 91.19 277 ASP A CA 1
ATOM 2130 C C . ASP A 1 277 ? -44.004 -20.947 39.426 1.00 91.19 277 ASP A C 1
ATOM 2132 O O . ASP A 1 277 ? -43.591 -20.065 38.661 1.00 91.19 277 ASP A O 1
ATOM 2136 N N . ARG A 1 278 ? -45.164 -20.825 40.085 1.00 91.06 278 ARG A N 1
ATOM 2137 C CA . ARG A 1 278 ? -46.006 -19.624 39.990 1.00 91.06 278 ARG A CA 1
ATOM 2138 C C . ARG A 1 278 ? -45.402 -18.504 40.830 1.00 91.06 278 ARG A C 1
ATOM 2140 O O . ARG A 1 278 ? -45.044 -18.721 41.984 1.00 91.06 278 ARG A O 1
ATOM 2147 N N . ALA A 1 279 ? -45.346 -17.301 40.275 1.00 90.62 279 ALA A N 1
ATOM 2148 C CA . ALA A 1 279 ? -44.847 -16.116 40.958 1.00 90.62 279 ALA A CA 1
ATOM 2149 C C . ALA A 1 279 ? -45.949 -15.059 41.077 1.00 90.62 279 ALA A C 1
ATOM 2151 O O . ALA A 1 279 ? -46.591 -14.705 40.088 1.00 90.62 279 ALA A O 1
ATOM 2152 N N . ASP A 1 280 ? -46.133 -14.550 42.289 1.00 91.31 280 ASP A N 1
ATOM 2153 C CA . ASP A 1 280 ? -46.937 -13.370 42.576 1.00 91.31 280 ASP A CA 1
ATOM 2154 C C . ASP A 1 280 ? -46.017 -12.154 42.627 1.00 91.31 280 ASP A C 1
ATOM 2156 O O . ASP A 1 280 ? -45.061 -12.110 43.405 1.00 91.31 280 ASP A O 1
ATOM 2160 N N . ILE A 1 281 ? -46.295 -11.168 41.787 1.00 89.25 281 ILE A N 1
ATOM 2161 C CA . ILE A 1 281 ? -45.473 -9.978 41.603 1.00 89.25 281 ILE A CA 1
ATOM 2162 C C . ILE A 1 281 ? -46.293 -8.781 42.064 1.00 89.25 281 ILE A C 1
ATOM 2164 O O . ILE A 1 281 ? -47.337 -8.480 41.495 1.00 89.25 281 ILE A O 1
ATOM 2168 N N . ARG A 1 282 ? -45.813 -8.058 43.071 1.00 88.75 282 ARG A N 1
ATOM 2169 C CA . ARG A 1 282 ? -46.465 -6.850 43.578 1.00 88.75 282 ARG A CA 1
ATOM 2170 C C . ARG A 1 282 ? -45.608 -5.630 43.283 1.00 88.75 282 ARG A C 1
ATOM 2172 O O . ARG A 1 282 ? -44.522 -5.487 43.845 1.00 88.75 282 ARG A O 1
ATOM 2179 N N . LEU A 1 283 ? -46.100 -4.742 42.423 1.00 85.38 283 LEU A N 1
ATOM 2180 C CA . LEU A 1 283 ? -45.420 -3.481 42.117 1.00 85.38 283 LEU A CA 1
ATOM 2181 C C . LEU A 1 283 ? -45.431 -2.552 43.338 1.00 85.38 283 LEU A C 1
ATOM 2183 O O . LEU A 1 283 ? -46.460 -2.402 44.004 1.00 85.38 283 LEU A O 1
ATOM 2187 N N . MET A 1 284 ? -44.302 -1.889 43.606 1.00 82.25 284 MET A N 1
ATOM 2188 C CA . MET A 1 284 ? -44.194 -0.931 44.714 1.00 82.25 284 MET A CA 1
ATOM 2189 C C . MET A 1 284 ? -45.044 0.326 44.495 1.00 82.25 284 MET A C 1
ATOM 2191 O O . MET A 1 284 ? -45.576 0.863 45.460 1.00 82.25 284 MET A O 1
ATOM 2195 N N . SER A 1 285 ? -45.213 0.780 43.247 1.00 72.00 285 SER A N 1
ATOM 2196 C CA . SER A 1 285 ? -45.863 2.068 42.957 1.00 72.00 285 SER A CA 1
ATOM 2197 C C . SER A 1 285 ? -47.394 2.052 43.020 1.00 72.00 285 SER A C 1
ATOM 2199 O O . SER A 1 285 ? -47.999 3.109 42.876 1.00 72.00 285 SER A O 1
ATOM 2201 N N . GLY A 1 286 ? -48.045 0.897 43.198 1.00 66.88 286 GLY A N 1
ATOM 2202 C CA . GLY A 1 286 ? -49.508 0.852 43.068 1.00 66.88 286 GLY A CA 1
ATOM 2203 C C . GLY A 1 286 ? -50.233 -0.355 43.646 1.00 66.88 286 GLY A C 1
ATOM 2204 O O . GLY A 1 286 ? -51.416 -0.508 43.376 1.00 66.88 286 GLY A O 1
ATOM 2205 N N . ALA A 1 287 ? -49.564 -1.233 44.404 1.00 66.50 287 ALA A N 1
ATOM 2206 C CA . ALA A 1 287 ? -50.162 -2.454 44.965 1.00 66.50 287 ALA A CA 1
ATOM 2207 C C . ALA A 1 287 ? -50.872 -3.376 43.943 1.00 66.50 287 ALA A C 1
ATOM 2209 O O . ALA A 1 287 ? -51.596 -4.284 44.348 1.00 66.50 287 ALA A O 1
ATOM 2210 N N . VAL A 1 288 ? -50.631 -3.187 42.641 1.00 78.88 288 VAL A N 1
ATOM 2211 C CA . VAL A 1 288 ? -51.118 -4.066 41.577 1.00 78.88 288 VAL A CA 1
ATOM 2212 C C . VAL A 1 288 ? -50.415 -5.411 41.711 1.00 78.88 288 VAL A C 1
ATOM 2214 O O . VAL A 1 288 ? -49.181 -5.475 41.773 1.00 78.88 288 VAL A O 1
ATOM 2217 N N . LEU A 1 289 ? -51.219 -6.470 41.789 1.00 83.06 289 LEU A N 1
ATOM 2218 C CA . LEU A 1 289 ? -50.753 -7.846 41.814 1.00 83.06 289 LEU A CA 1
ATOM 2219 C C . LEU A 1 289 ? -50.767 -8.393 40.389 1.00 83.06 289 LEU A C 1
ATOM 2221 O O . LEU A 1 289 ? -51.821 -8.500 39.771 1.00 83.06 289 LEU A O 1
ATOM 2225 N N . LEU A 1 290 ? -49.588 -8.736 39.892 1.00 87.44 290 LEU A N 1
ATOM 2226 C CA . LEU A 1 290 ? -49.375 -9.410 38.623 1.00 87.44 290 LEU A CA 1
ATOM 2227 C C . LEU A 1 290 ? -49.037 -10.874 38.895 1.00 87.44 290 LEU A C 1
ATOM 2229 O O . LEU A 1 290 ? -48.420 -11.209 39.910 1.00 87.44 290 LEU A O 1
ATOM 2233 N N . HIS A 1 291 ? -49.405 -11.744 37.965 1.00 89.19 291 HIS A N 1
ATOM 2234 C CA . HIS A 1 291 ? -49.052 -13.154 38.023 1.00 89.19 291 HIS A CA 1
ATOM 2235 C C . HIS A 1 291 ? -48.013 -13.475 36.956 1.00 89.19 291 HIS A C 1
ATOM 2237 O O . HIS A 1 291 ? -47.992 -12.896 35.873 1.00 89.19 291 HIS A O 1
ATOM 2243 N N . GLY A 1 292 ? -47.129 -14.411 37.271 1.00 89.06 292 GLY A N 1
ATOM 2244 C CA . GLY A 1 292 ? -46.081 -14.848 36.367 1.00 89.06 292 GLY A CA 1
ATOM 2245 C C . GLY A 1 292 ? -45.619 -16.266 36.656 1.00 89.06 292 GLY A C 1
ATOM 2246 O O . GLY A 1 292 ? -46.158 -16.967 37.519 1.00 89.06 292 GLY A O 1
ATOM 2247 N N . LYS A 1 293 ? -44.600 -16.695 35.916 1.00 91.38 293 LYS A N 1
ATOM 2248 C CA . LYS A 1 293 ? -43.932 -17.986 36.119 1.00 91.38 293 LYS A CA 1
ATOM 2249 C C . LYS A 1 293 ? -42.421 -17.830 36.089 1.00 91.38 293 LYS A C 1
ATOM 2251 O O . LYS A 1 293 ? -41.899 -16.992 35.352 1.00 91.38 293 LYS A O 1
ATOM 2256 N N . VAL A 1 294 ? -41.725 -18.666 36.854 1.00 90.06 294 VAL A N 1
ATOM 2257 C CA . VAL A 1 294 ? -40.262 -18.772 36.799 1.00 90.06 294 VAL A CA 1
ATOM 2258 C C . VAL A 1 294 ? -39.851 -19.331 35.437 1.00 90.06 294 VAL A C 1
ATOM 2260 O O . VAL A 1 294 ? -40.242 -20.437 35.073 1.00 90.06 294 VAL A O 1
ATOM 2263 N N . GLU A 1 295 ? -39.075 -18.558 34.680 1.00 87.31 295 GLU A N 1
ATOM 2264 C CA . GLU A 1 295 ? -38.571 -18.925 33.350 1.00 87.31 295 GLU A CA 1
ATOM 2265 C C . GLU A 1 295 ? -37.178 -19.555 33.444 1.00 87.31 295 GLU A C 1
ATOM 2267 O O . GLU A 1 295 ? -36.874 -20.515 32.740 1.00 87.31 295 GLU A O 1
ATOM 2272 N N . GLY A 1 296 ? -36.334 -19.046 34.343 1.00 84.00 296 GLY A N 1
ATOM 2273 C CA . GLY A 1 296 ? -34.974 -19.542 34.500 1.00 84.00 296 GLY A CA 1
ATOM 2274 C C . GLY A 1 296 ? -34.273 -18.992 35.734 1.00 84.00 296 GLY A C 1
ATOM 2275 O O . GLY A 1 296 ? -34.604 -17.923 36.242 1.00 84.00 296 GLY A O 1
ATOM 2276 N N . ILE A 1 297 ? -33.275 -19.734 36.199 1.00 84.38 297 ILE A N 1
ATOM 2277 C CA . ILE A 1 297 ? -32.392 -19.354 37.304 1.00 84.38 297 ILE A CA 1
ATOM 2278 C C . ILE A 1 297 ? -31.014 -19.099 36.696 1.00 84.38 297 ILE A C 1
ATOM 2280 O O . ILE A 1 297 ? -30.529 -19.923 35.913 1.00 84.38 297 ILE A O 1
ATOM 2284 N N . ALA A 1 298 ? -30.393 -17.961 37.009 1.00 75.56 298 ALA A N 1
ATOM 2285 C CA . ALA A 1 298 ? -29.052 -17.670 36.519 1.00 75.56 298 ALA A CA 1
ATOM 2286 C C . ALA A 1 298 ? -28.055 -18.728 37.020 1.00 75.56 298 ALA A C 1
ATOM 2288 O O . ALA A 1 298 ? -27.983 -19.011 38.213 1.00 75.56 298 ALA A O 1
ATOM 2289 N N . ARG A 1 299 ? -27.286 -19.317 36.093 1.00 70.88 299 ARG A N 1
ATOM 2290 C CA . ARG A 1 299 ? -26.300 -20.377 36.384 1.00 70.88 299 ARG A CA 1
ATOM 2291 C C . ARG A 1 299 ? -24.897 -19.853 36.703 1.00 70.88 299 ARG A C 1
ATOM 2293 O O . ARG A 1 299 ? -24.007 -20.647 36.977 1.00 70.88 299 ARG A O 1
ATOM 2300 N N . GLY A 1 300 ? -24.697 -18.541 36.648 1.00 52.94 300 GLY A N 1
ATOM 2301 C CA . GLY A 1 300 ? -23.433 -17.891 36.970 1.00 52.94 300 GLY A CA 1
ATOM 2302 C C . GLY A 1 300 ? -23.678 -16.448 37.387 1.00 52.94 300 GLY A C 1
ATOM 2303 O O . GLY A 1 300 ? -24.537 -15.773 36.819 1.00 52.94 300 GLY A O 1
ATOM 2304 N N . ILE A 1 301 ? -22.936 -15.999 38.394 1.00 54.16 301 ILE A N 1
ATOM 2305 C CA . ILE A 1 301 ? -22.929 -14.620 38.881 1.00 54.16 301 ILE A CA 1
ATOM 2306 C C . ILE A 1 301 ? -21.471 -14.188 38.851 1.00 54.16 301 ILE A C 1
ATOM 2308 O O . ILE A 1 301 ? -20.612 -14.903 39.363 1.00 54.16 301 ILE A O 1
ATOM 2312 N N . ALA A 1 302 ? -21.189 -13.060 38.204 1.00 54.19 302 ALA A N 1
ATOM 2313 C CA . ALA A 1 302 ? -19.853 -12.488 38.243 1.00 54.19 302 ALA A CA 1
ATOM 2314 C C . ALA A 1 302 ? -19.562 -12.031 39.678 1.00 54.19 302 ALA A C 1
ATOM 2316 O O . ALA A 1 302 ? -20.369 -11.311 40.268 1.00 54.19 302 ALA A O 1
ATOM 2317 N N . ASP A 1 303 ? -18.438 -12.479 40.234 1.00 58.25 303 ASP A N 1
ATOM 2318 C CA . ASP A 1 303 ? -17.941 -11.983 41.513 1.00 58.25 303 ASP A CA 1
ATOM 2319 C C . ASP A 1 303 ? -17.451 -10.545 41.306 1.00 58.25 303 ASP A C 1
ATOM 2321 O O . ASP A 1 303 ? -16.439 -10.309 40.645 1.00 58.25 303 ASP A O 1
ATOM 2325 N N . SER A 1 304 ? -18.220 -9.572 41.798 1.00 59.44 304 SER A N 1
ATOM 2326 C CA . SER A 1 304 ? -17.876 -8.153 41.681 1.00 59.44 304 SER A CA 1
ATOM 2327 C C . SER A 1 304 ? -16.656 -7.775 42.516 1.00 59.44 304 SER A C 1
ATOM 2329 O O . SER A 1 304 ? -16.009 -6.778 42.202 1.00 59.44 304 SER A O 1
ATOM 2331 N N . ASP A 1 305 ? -16.341 -8.566 43.545 1.00 55.19 305 ASP A N 1
ATOM 2332 C CA . ASP A 1 305 ? -15.259 -8.293 44.494 1.00 55.19 305 ASP A CA 1
ATOM 2333 C C . ASP A 1 305 ? -13.938 -8.968 44.075 1.00 55.19 305 ASP A C 1
ATOM 2335 O O . ASP A 1 305 ? -12.888 -8.709 44.663 1.00 55.19 305 ASP A O 1
ATOM 2339 N N . ASN A 1 306 ? -13.981 -9.810 43.037 1.00 53.97 306 ASN A N 1
ATOM 2340 C CA . ASN A 1 306 ? -12.839 -10.528 42.471 1.00 53.97 306 ASN A CA 1
ATOM 2341 C C . ASN A 1 306 ? -12.945 -10.557 40.933 1.00 53.97 306 ASN A C 1
ATOM 2343 O O . ASN A 1 306 ? -13.181 -11.617 40.337 1.00 53.97 306 ASN A O 1
ATOM 2347 N N . PRO A 1 307 ? -12.848 -9.388 40.271 1.00 59.41 307 PRO A N 1
ATOM 2348 C CA . PRO A 1 307 ? -12.957 -9.306 38.825 1.00 59.41 307 PRO A CA 1
ATOM 2349 C C . PRO A 1 307 ? -11.860 -10.142 38.157 1.00 59.41 307 PRO A C 1
ATOM 2351 O O . PRO A 1 307 ? -10.700 -10.145 38.562 1.00 59.41 307 PRO A O 1
ATOM 2354 N N . THR A 1 308 ? -12.215 -10.861 37.096 1.00 54.41 308 THR A N 1
ATOM 2355 C CA . THR A 1 308 ? -11.240 -11.626 36.316 1.00 54.41 308 THR A CA 1
ATOM 2356 C C . THR A 1 308 ? -10.224 -10.674 35.681 1.00 54.41 308 THR A C 1
ATOM 2358 O O . THR A 1 308 ? -10.602 -9.774 34.928 1.00 54.41 308 THR A O 1
ATOM 2361 N N . SER A 1 309 ? -8.930 -10.883 35.938 1.00 51.81 309 SER A N 1
ATOM 2362 C CA . SER A 1 309 ? -7.868 -10.116 35.278 1.00 51.81 309 SER A CA 1
ATOM 2363 C C . SER A 1 309 ? -7.831 -10.398 33.768 1.00 51.81 309 SER A C 1
ATOM 2365 O O . SER A 1 309 ? -8.291 -11.441 33.295 1.00 51.81 309 SER A O 1
ATOM 2367 N N . ALA A 1 310 ? -7.207 -9.506 32.989 1.00 56.25 310 ALA A N 1
ATOM 2368 C CA . ALA A 1 310 ? -7.025 -9.672 31.540 1.00 56.25 310 ALA A CA 1
ATOM 2369 C C . ALA A 1 310 ? -6.302 -10.982 31.139 1.00 56.25 310 ALA A C 1
ATOM 2371 O O . ALA A 1 310 ? -6.364 -11.382 29.980 1.00 56.25 310 ALA A O 1
ATOM 2372 N N . SER A 1 311 ? -5.645 -11.663 32.088 1.00 56.94 311 SER A N 1
ATOM 2373 C CA . SER A 1 311 ? -4.967 -12.950 31.894 1.00 56.94 311 SER A CA 1
ATOM 2374 C C . SER A 1 311 ? -5.833 -14.176 32.240 1.00 56.94 311 SER A C 1
ATOM 2376 O O . SER A 1 311 ? -5.297 -15.279 32.332 1.00 56.94 311 SER A O 1
ATOM 2378 N N . LEU A 1 312 ? -7.142 -14.015 32.477 1.00 55.25 312 LEU A N 1
ATOM 2379 C CA . LEU A 1 312 ? -8.027 -15.068 33.014 1.00 55.25 312 LEU A CA 1
ATOM 2380 C C . LEU A 1 312 ? -7.620 -15.588 34.410 1.00 55.25 312 LEU A C 1
ATOM 2382 O O . LEU A 1 312 ? -8.120 -16.618 34.857 1.00 55.25 312 LEU A O 1
ATOM 2386 N N . LEU A 1 313 ? -6.730 -14.881 35.113 1.00 50.88 313 LEU A N 1
ATOM 2387 C CA . LEU A 1 313 ? -6.335 -15.185 36.489 1.00 50.88 313 LEU A CA 1
ATOM 2388 C C . LEU A 1 313 ? -7.218 -14.394 37.466 1.00 50.88 313 LEU A C 1
ATOM 2390 O O . LEU A 1 313 ? -7.606 -13.263 37.162 1.00 50.88 313 LEU A O 1
ATOM 2394 N N . ALA A 1 314 ? -7.536 -14.979 38.621 1.00 45.22 314 ALA A N 1
ATOM 2395 C CA . ALA A 1 314 ? -8.306 -14.312 39.673 1.00 45.22 314 ALA A CA 1
ATOM 2396 C C . ALA A 1 314 ? -7.506 -13.143 40.280 1.00 45.22 314 ALA A C 1
ATOM 2398 O O . ALA A 1 314 ? -6.338 -13.329 40.627 1.00 45.22 314 ALA A O 1
ATOM 2399 N N . ASP A 1 315 ? -8.126 -11.965 40.400 1.00 52.47 315 ASP A N 1
ATOM 2400 C CA . ASP A 1 315 ? -7.542 -10.763 41.009 1.00 52.47 315 ASP A CA 1
ATOM 2401 C C . ASP A 1 315 ? -8.110 -10.557 42.420 1.00 52.47 315 ASP A C 1
ATOM 2403 O O . ASP A 1 315 ? -9.150 -9.930 42.630 1.00 52.47 315 ASP A O 1
ATOM 2407 N N . VAL A 1 316 ? -7.447 -11.175 43.398 1.00 52.75 316 VAL A N 1
ATOM 2408 C CA . VAL A 1 316 ? -7.967 -11.286 44.762 1.00 52.75 316 VAL A CA 1
ATOM 2409 C C . VAL A 1 316 ? -7.556 -10.069 45.588 1.00 52.75 316 VAL A C 1
ATOM 2411 O O . VAL A 1 316 ? -6.376 -9.878 45.886 1.00 52.75 316 VAL A O 1
ATOM 2414 N N . SER A 1 317 ? -8.535 -9.285 46.043 1.00 47.75 317 SER A N 1
ATOM 2415 C CA . SER A 1 317 ? -8.294 -8.201 46.999 1.00 47.75 317 SER A CA 1
ATOM 2416 C C . SER A 1 317 ? -7.980 -8.770 48.400 1.00 47.75 317 SER A C 1
ATOM 2418 O O . SER A 1 317 ? -8.763 -9.569 48.919 1.00 47.75 317 SER A O 1
ATOM 2420 N N . PRO A 1 318 ? -6.864 -8.397 49.061 1.00 45.72 318 PRO A N 1
ATOM 2421 C CA . PRO A 1 318 ? -6.418 -9.014 50.320 1.00 45.72 318 PRO A CA 1
ATOM 2422 C C . PRO A 1 318 ? -7.233 -8.603 51.562 1.00 45.72 318 PRO A C 1
ATOM 2424 O O . PRO A 1 318 ? -6.912 -9.004 52.683 1.00 45.72 318 PRO A O 1
ATOM 2427 N N . THR A 1 319 ? -8.284 -7.797 51.407 1.00 49.41 319 THR A N 1
ATOM 2428 C CA . THR A 1 319 ? -9.147 -7.367 52.513 1.00 49.41 319 THR A CA 1
ATOM 2429 C C . THR A 1 319 ? -10.232 -8.414 52.774 1.00 49.41 319 THR A C 1
ATOM 2431 O O . THR A 1 319 ? -11.312 -8.387 52.193 1.00 49.41 319 THR A O 1
ATOM 2434 N N . PHE A 1 320 ? -9.947 -9.366 53.663 1.00 47.12 320 PHE A N 1
ATOM 2435 C CA . PHE A 1 320 ? -10.904 -10.407 54.042 1.00 47.12 320 PHE A CA 1
ATOM 2436 C C . PHE A 1 320 ? -11.994 -9.862 54.977 1.00 47.12 320 PHE A C 1
ATOM 2438 O O . PHE A 1 320 ? -11.746 -9.598 56.154 1.00 47.12 320 PHE A O 1
ATOM 2445 N N . ILE A 1 321 ? -13.230 -9.765 54.486 1.00 54.09 321 ILE A N 1
ATOM 2446 C CA . ILE A 1 321 ? -14.417 -9.616 55.338 1.00 54.09 321 ILE A CA 1
ATOM 2447 C C . ILE A 1 321 ? -14.899 -11.031 55.701 1.00 54.09 321 ILE A C 1
ATOM 2449 O O . ILE A 1 321 ? -15.395 -11.777 54.861 1.00 54.09 321 ILE A O 1
ATOM 2453 N N . TRP A 1 322 ? -14.716 -11.427 56.961 1.00 56.22 322 TRP A N 1
ATOM 2454 C CA . TRP A 1 322 ? -15.057 -12.751 57.518 1.00 56.22 322 TRP A CA 1
ATOM 2455 C C . TRP A 1 322 ? -16.567 -13.012 57.647 1.00 56.22 322 TRP A C 1
ATOM 2457 O O . TRP A 1 322 ? -16.989 -14.131 57.929 1.00 56.22 322 TRP A O 1
ATOM 2467 N N . ILE A 1 323 ? -17.389 -11.990 57.413 1.00 62.12 323 ILE A N 1
ATOM 2468 C CA . ILE A 1 323 ? -18.845 -12.085 57.380 1.00 62.12 323 ILE A CA 1
ATOM 2469 C C . ILE A 1 323 ? -19.271 -12.122 55.914 1.00 62.12 323 ILE A C 1
ATOM 2471 O O . ILE A 1 323 ? -19.174 -11.117 55.213 1.00 62.12 323 ILE A O 1
ATOM 2475 N N . ARG A 1 324 ? -19.766 -13.274 55.451 1.00 64.12 324 ARG A N 1
ATOM 2476 C CA . ARG A 1 324 ? -20.399 -13.405 54.134 1.00 64.12 324 ARG A CA 1
ATOM 2477 C C . ARG A 1 324 ? -21.913 -13.449 54.296 1.00 64.12 324 ARG A C 1
ATOM 2479 O O . ARG A 1 324 ? -22.445 -14.306 54.996 1.00 64.12 324 ARG A O 1
ATOM 2486 N N . LEU A 1 325 ? -22.605 -12.520 53.645 1.00 72.81 325 LEU A N 1
ATOM 2487 C CA . LEU A 1 325 ? -24.050 -12.603 53.444 1.00 72.81 325 LEU A CA 1
ATOM 2488 C C . LEU A 1 325 ? -24.334 -13.598 52.312 1.00 72.81 325 LEU A C 1
ATOM 2490 O O . LEU A 1 325 ? -23.505 -13.771 51.420 1.00 72.81 325 LEU A O 1
ATOM 2494 N N . ALA A 1 326 ? -25.500 -14.249 52.336 1.00 70.75 326 ALA A N 1
ATOM 2495 C CA . ALA A 1 326 ? -25.912 -15.114 51.233 1.00 70.75 326 ALA A CA 1
ATOM 2496 C C . ALA A 1 326 ? -25.939 -14.308 49.925 1.00 70.75 326 ALA A C 1
ATOM 2498 O O . ALA A 1 326 ? -26.553 -13.235 49.866 1.00 70.75 326 ALA A O 1
ATOM 2499 N N . GLN A 1 327 ? -25.287 -14.825 48.882 1.00 71.00 327 GLN A N 1
ATOM 2500 C CA . GLN A 1 327 ? -25.285 -14.167 47.585 1.00 71.00 327 GLN A CA 1
ATOM 2501 C C . GLN A 1 327 ? -26.703 -14.181 47.013 1.00 71.00 327 GLN A C 1
ATOM 2503 O O . GLN A 1 327 ? -27.479 -15.124 47.205 1.00 71.00 327 GLN A O 1
ATOM 2508 N N . ARG A 1 328 ? -27.071 -13.091 46.342 1.00 80.56 328 ARG A N 1
ATOM 2509 C CA . ARG A 1 328 ? -28.384 -12.964 45.724 1.00 80.56 328 ARG A CA 1
ATOM 2510 C C . ARG A 1 328 ? -28.323 -13.428 44.283 1.00 80.56 328 ARG A C 1
ATOM 2512 O O . ARG A 1 328 ? -27.683 -12.793 43.450 1.00 80.56 328 ARG A O 1
ATOM 2519 N N . VAL A 1 329 ? -29.026 -14.510 43.995 1.00 80.88 329 VAL A N 1
ATOM 2520 C CA . VAL A 1 329 ? -29.058 -15.119 42.673 1.00 80.88 329 VAL A CA 1
ATOM 2521 C C . VAL A 1 329 ? -30.267 -14.597 41.900 1.00 80.88 329 VAL A C 1
ATOM 2523 O O . VAL A 1 329 ? -31.397 -14.700 42.392 1.00 80.88 329 VAL A O 1
ATOM 2526 N N . PRO A 1 330 ? -30.061 -14.014 40.706 1.00 83.12 330 PRO A N 1
ATOM 2527 C CA . PRO A 1 330 ? -31.159 -13.529 39.893 1.00 83.12 330 PRO A CA 1
ATOM 2528 C C . PRO A 1 330 ? -31.952 -14.702 39.308 1.00 83.12 330 PRO A C 1
ATOM 2530 O O . PRO A 1 330 ? -31.431 -15.555 38.586 1.00 83.12 330 PRO A O 1
ATOM 2533 N N . VAL A 1 331 ? -33.247 -14.714 39.601 1.00 84.56 331 VAL A N 1
ATOM 2534 C CA . VAL A 1 331 ? -34.244 -15.617 39.027 1.00 84.56 331 VAL A CA 1
ATOM 2535 C C . VAL A 1 331 ? -35.108 -14.808 38.070 1.00 84.56 331 VAL A C 1
ATOM 2537 O O . VAL A 1 331 ? -35.718 -13.810 38.459 1.00 84.56 331 VAL A O 1
ATOM 2540 N N . ARG A 1 332 ? -35.142 -15.227 36.807 1.00 86.75 332 ARG A N 1
ATOM 2541 C CA . ARG A 1 332 ? -35.914 -14.590 35.743 1.00 86.75 332 ARG A CA 1
ATOM 2542 C C . ARG A 1 332 ? -37.342 -15.120 35.751 1.00 86.75 332 ARG A C 1
ATOM 2544 O O . ARG A 1 332 ? -37.569 -16.331 35.694 1.00 86.75 332 ARG A O 1
ATOM 2551 N N . MET A 1 333 ? -38.302 -14.206 35.789 1.00 86.81 333 MET A N 1
ATOM 2552 C CA . MET A 1 333 ? -39.730 -14.505 35.803 1.00 86.81 333 MET A CA 1
ATOM 2553 C C . MET A 1 333 ? -40.429 -13.791 34.653 1.00 86.81 333 MET A C 1
ATOM 2555 O O . MET A 1 333 ? -40.222 -12.597 34.427 1.00 86.81 333 MET A O 1
ATOM 2559 N N . ARG A 1 334 ? -41.273 -14.534 33.940 1.00 87.75 334 ARG A N 1
ATOM 2560 C CA . ARG A 1 334 ? -42.103 -14.008 32.860 1.00 87.75 334 ARG A CA 1
ATOM 2561 C C . ARG A 1 334 ? -43.449 -13.570 33.423 1.00 87.75 334 ARG A C 1
ATOM 2563 O O . ARG A 1 334 ? -44.091 -14.347 34.132 1.00 87.75 334 ARG A O 1
ATOM 2570 N N . ILE A 1 335 ? -43.862 -12.348 33.096 1.00 86.75 335 ILE A N 1
ATOM 2571 C CA . ILE A 1 335 ? -45.173 -11.802 33.460 1.00 86.75 335 ILE A CA 1
ATOM 2572 C C . ILE A 1 335 ? -46.230 -12.442 32.552 1.00 86.75 335 ILE A C 1
ATOM 2574 O O . ILE A 1 335 ? -45.999 -12.612 31.354 1.00 86.75 335 ILE A O 1
ATOM 2578 N N . ASP A 1 336 ? -47.371 -12.828 33.115 1.00 85.56 336 ASP A N 1
ATOM 2579 C CA . ASP A 1 336 ? -48.534 -13.245 32.340 1.00 85.56 336 ASP A CA 1
ATOM 2580 C C . ASP A 1 336 ? -49.259 -11.996 31.804 1.00 85.56 336 ASP A C 1
ATOM 2582 O O . ASP A 1 336 ? -49.778 -11.219 32.618 1.00 85.56 336 ASP A O 1
ATOM 2586 N N . PRO A 1 337 ? -49.323 -11.784 30.473 1.00 79.44 337 PRO A N 1
ATOM 2587 C CA . PRO A 1 337 ? -49.978 -10.615 29.888 1.00 79.44 337 PRO A CA 1
ATOM 2588 C C . PRO A 1 337 ? -51.447 -10.483 30.303 1.00 79.44 337 PRO A C 1
ATOM 2590 O O . PRO A 1 337 ? -51.946 -9.370 30.432 1.00 79.44 337 PRO A O 1
ATOM 2593 N N . ALA A 1 338 ? -52.130 -11.604 30.566 1.00 78.12 338 ALA A N 1
ATOM 2594 C CA . ALA A 1 338 ? -53.533 -11.608 30.977 1.00 78.12 338 ALA A CA 1
ATOM 2595 C C . ALA A 1 338 ? -53.754 -11.072 32.405 1.00 78.12 338 ALA A C 1
ATOM 2597 O O . ALA A 1 338 ? -54.877 -10.724 32.762 1.00 78.12 338 ALA A O 1
ATOM 2598 N N . SER A 1 339 ? -52.701 -11.010 33.228 1.00 80.56 339 SER A N 1
ATOM 2599 C CA . SER A 1 339 ? -52.777 -10.535 34.616 1.00 80.56 339 SER A CA 1
ATOM 2600 C C . SER A 1 339 ? -52.568 -9.025 34.772 1.00 80.56 339 SER A C 1
ATOM 2602 O O . SER A 1 339 ? -52.723 -8.504 35.874 1.00 80.56 339 SER A O 1
ATOM 2604 N N . VAL A 1 340 ? -52.214 -8.315 33.694 1.00 81.56 340 VAL A N 1
ATOM 2605 C CA . VAL A 1 340 ? -51.919 -6.876 33.721 1.00 81.56 340 VAL A CA 1
ATOM 2606 C C . VAL A 1 340 ? -53.213 -6.077 33.509 1.00 81.56 340 VAL A C 1
ATOM 2608 O O . VAL A 1 340 ? -53.824 -6.195 32.446 1.00 81.56 340 VAL A O 1
ATOM 2611 N N . PRO A 1 341 ? -53.655 -5.244 34.474 1.00 80.69 341 PRO A N 1
ATOM 2612 C CA . PRO A 1 341 ? -54.856 -4.434 34.303 1.00 80.69 341 PRO A CA 1
ATOM 2613 C C . PRO A 1 341 ? -54.707 -3.430 33.148 1.00 80.69 341 PRO A C 1
ATOM 2615 O O . PRO A 1 341 ? -53.647 -2.797 33.035 1.00 80.69 341 PRO A O 1
ATOM 2618 N N . PRO A 1 342 ? -55.760 -3.214 32.333 1.00 71.38 342 PRO A N 1
ATOM 2619 C CA . PRO A 1 342 ? -55.746 -2.180 31.306 1.00 71.38 342 PRO A CA 1
ATOM 2620 C C . PRO A 1 342 ? -55.534 -0.823 31.990 1.00 71.38 342 PRO A C 1
ATOM 2622 O O . PRO A 1 342 ? -56.230 -0.517 32.955 1.00 71.38 342 PRO A O 1
ATOM 2625 N N . ASN A 1 343 ? -54.568 -0.036 31.502 1.00 74.44 343 ASN A N 1
ATOM 2626 C CA . ASN A 1 343 ? -54.079 1.235 32.075 1.00 74.44 343 ASN A CA 1
ATOM 2627 C C . ASN A 1 343 ? -52.921 1.143 33.098 1.00 74.44 343 ASN A C 1
ATOM 2629 O O . ASN A 1 343 ? -52.578 2.143 33.727 1.00 74.44 343 ASN A O 1
ATOM 2633 N N . THR A 1 344 ? -52.275 -0.018 33.253 1.00 74.06 344 THR A N 1
ATOM 2634 C CA . THR A 1 344 ? -51.028 -0.125 34.037 1.00 74.06 344 THR A CA 1
ATOM 2635 C C . THR A 1 344 ? -49.814 0.135 33.144 1.00 74.06 344 THR A C 1
ATOM 2637 O O . THR A 1 344 ? -49.545 -0.643 32.231 1.00 74.06 344 THR A O 1
ATOM 2640 N N . ILE A 1 345 ? -49.057 1.204 33.410 1.00 77.44 345 ILE A N 1
ATOM 2641 C CA . ILE A 1 345 ? -47.784 1.472 32.724 1.00 77.44 345 ILE A CA 1
ATOM 2642 C C . ILE A 1 345 ? -46.694 0.629 33.389 1.00 77.44 345 ILE A C 1
ATOM 2644 O O . ILE A 1 345 ? -46.385 0.834 34.561 1.00 77.44 345 ILE A O 1
ATOM 2648 N N . LEU A 1 346 ? -46.107 -0.305 32.643 1.00 77.06 346 LEU A N 1
ATOM 2649 C CA . LEU A 1 346 ? -44.908 -1.033 33.052 1.00 77.06 346 LEU A CA 1
ATOM 2650 C C . LEU A 1 346 ? -43.694 -0.363 32.408 1.00 77.06 346 LEU A C 1
ATOM 2652 O O . LEU A 1 346 ? -43.658 -0.186 31.195 1.00 77.06 346 LEU A O 1
ATOM 2656 N N . ALA A 1 347 ? -42.708 0.021 33.217 1.00 74.19 347 ALA A N 1
ATOM 2657 C CA . ALA A 1 347 ? -41.456 0.595 32.734 1.00 74.19 347 ALA A CA 1
ATOM 2658 C C . ALA A 1 347 ? -40.265 -0.239 33.213 1.00 74.19 347 ALA A C 1
ATOM 2660 O O . ALA A 1 347 ? -40.243 -0.735 34.345 1.00 74.19 347 ALA A O 1
ATOM 2661 N N . ALA A 1 348 ? -39.247 -0.365 32.361 1.00 71.00 348 ALA A N 1
ATOM 2662 C CA . ALA A 1 348 ? -37.984 -0.971 32.755 1.00 71.00 348 ALA A CA 1
ATOM 2663 C C . ALA A 1 348 ? -37.366 -0.179 33.924 1.00 71.00 348 ALA A C 1
ATOM 2665 O O . ALA A 1 348 ? -37.252 1.043 33.862 1.00 71.00 348 ALA A O 1
ATOM 2666 N N . GLY A 1 349 ? -36.986 -0.880 34.995 1.00 72.06 349 GLY A N 1
ATOM 2667 C CA . GLY A 1 349 ? -36.433 -0.274 36.214 1.00 72.06 349 GLY A CA 1
ATOM 2668 C C . GLY A 1 349 ? -37.428 -0.093 37.368 1.00 72.06 349 GLY A C 1
ATOM 2669 O O . GLY A 1 349 ? -37.023 0.345 38.441 1.00 72.06 349 GLY A O 1
ATOM 2670 N N . MET A 1 350 ? -38.705 -0.455 37.199 1.00 79.62 350 MET A N 1
ATOM 2671 C CA . MET A 1 350 ? -39.665 -0.467 38.310 1.00 79.62 350 MET A CA 1
ATOM 2672 C C . MET A 1 350 ? -39.319 -1.519 39.376 1.00 79.62 350 MET A C 1
ATOM 2674 O O . MET A 1 350 ? -38.956 -2.654 39.065 1.00 79.62 350 MET A O 1
ATOM 2678 N N . THR A 1 351 ? -39.507 -1.159 40.648 1.00 82.25 351 THR A N 1
ATOM 2679 C CA . THR A 1 351 ? -39.300 -2.064 41.787 1.00 82.25 351 THR A CA 1
ATOM 2680 C C . THR A 1 351 ? -40.562 -2.873 42.086 1.00 82.25 351 THR A C 1
ATOM 2682 O O . THR A 1 351 ? -41.664 -2.325 42.194 1.00 82.25 351 THR A O 1
ATOM 2685 N N . ALA A 1 352 ? -40.396 -4.178 42.297 1.00 84.88 352 ALA A N 1
ATOM 2686 C CA . ALA A 1 352 ? -41.467 -5.089 42.682 1.00 84.88 352 ALA A CA 1
ATOM 2687 C C . ALA A 1 352 ? -41.019 -6.022 43.813 1.00 84.88 352 ALA A C 1
ATOM 2689 O O . ALA A 1 352 ? -39.852 -6.405 43.898 1.00 84.88 352 ALA A O 1
ATOM 2690 N N . THR A 1 353 ? -41.960 -6.428 44.660 1.00 88.81 353 THR A N 1
ATOM 2691 C CA . THR A 1 353 ? -41.780 -7.564 45.568 1.00 88.81 353 THR A CA 1
ATOM 2692 C C . THR A 1 353 ? -42.305 -8.812 44.883 1.00 88.81 353 THR A C 1
ATOM 2694 O O . THR A 1 353 ? -43.415 -8.799 44.355 1.00 88.81 353 THR A O 1
ATOM 2697 N N . VAL A 1 354 ? -41.526 -9.892 44.904 1.00 88.44 354 VAL A N 1
ATOM 2698 C CA . VAL A 1 354 ? -41.916 -11.153 44.274 1.00 88.44 354 VAL A CA 1
ATOM 2699 C C . VAL A 1 354 ? -42.011 -12.263 45.309 1.00 88.44 354 VAL A C 1
ATOM 2701 O O . VAL A 1 354 ? -41.126 -12.426 46.148 1.00 88.44 354 VAL A O 1
ATOM 2704 N N . THR A 1 355 ? -43.089 -13.035 45.245 1.00 90.44 355 THR A N 1
ATOM 2705 C CA . THR A 1 355 ? -43.325 -14.206 46.087 1.00 90.44 355 THR A CA 1
ATOM 2706 C C . THR A 1 355 ? -43.550 -15.418 45.193 1.00 90.44 355 THR A C 1
ATOM 2708 O O . THR A 1 355 ? -44.506 -15.464 44.423 1.00 90.44 355 THR A O 1
ATOM 2711 N N . VAL A 1 356 ? -42.660 -16.405 45.281 1.00 90.31 356 VAL A N 1
ATOM 2712 C CA . VAL A 1 356 ? -42.778 -17.659 44.525 1.00 90.31 356 VAL A CA 1
ATOM 2713 C C . VAL A 1 356 ? -43.612 -18.645 45.337 1.00 90.31 356 VAL A C 1
ATOM 2715 O O . VAL A 1 356 ? -43.310 -18.912 46.500 1.00 90.31 356 VAL A O 1
ATOM 2718 N N . ARG A 1 357 ? -44.669 -19.182 44.726 1.00 87.56 357 ARG A N 1
ATOM 2719 C CA . ARG A 1 357 ? -45.463 -20.282 45.273 1.00 87.56 357 ARG A CA 1
ATOM 2720 C C . ARG A 1 357 ? -44.888 -21.589 44.746 1.00 87.56 357 ARG A C 1
ATOM 2722 O O . ARG A 1 357 ? -44.919 -21.818 43.539 1.00 87.56 357 ARG A O 1
ATOM 2729 N N . GLN A 1 358 ? -44.404 -22.433 45.653 1.00 78.25 358 GLN A N 1
ATOM 2730 C CA . GLN A 1 358 ? -43.940 -23.772 45.298 1.00 78.25 358 GLN A CA 1
ATOM 2731 C C . GLN A 1 358 ? -45.067 -24.559 44.625 1.00 78.25 358 GLN A C 1
ATOM 2733 O O . GLN A 1 358 ? -46.149 -24.718 45.202 1.00 78.25 358 GLN A O 1
ATOM 2738 N N . GLY A 1 359 ? -44.809 -25.039 43.406 1.00 65.00 359 GLY A N 1
ATOM 2739 C CA . GLY A 1 359 ? -45.568 -26.142 42.837 1.00 65.00 359 GLY A CA 1
ATOM 2740 C C . GLY A 1 359 ? -45.358 -27.371 43.715 1.00 65.00 359 GLY A C 1
ATOM 2741 O O . GLY A 1 359 ? -44.229 -27.680 44.086 1.00 65.00 359 GLY A O 1
ATOM 2742 N N . ARG A 1 360 ? -46.459 -27.992 44.128 1.00 47.69 360 ARG A N 1
ATOM 2743 C CA . ARG A 1 360 ? -46.439 -29.180 44.979 1.00 47.69 360 ARG A CA 1
ATOM 2744 C C . ARG A 1 360 ? -45.903 -30.392 44.234 1.00 47.69 360 ARG A C 1
ATOM 2746 O O . ARG A 1 360 ? -46.239 -30.504 43.033 1.00 47.69 360 ARG A O 1
#

Secondary structure (DSSP, 8-state):
--HHHHHHHHHHHHHHHHHHHHHHHTTTTS-TTHHHHHHHHHHHHHHHHHHHHHHHHHHHHHHHHHHTT-HHHHHHHHHHHHHHHHHHH----GGGHHHHHHHHHHHHHHHHHHHHHHHTTS-GGGHHHHHHHHHHHHHHHHHHHHHHHHHHHHH-SS-------SS----------HHHHHHHHHHHHHHHHHHHHHHHHHT-TTHHHHHHHHHHHHHHHHT-TTHHHHHHHHHHHHHHHHHHHHHHHHHTS--GGG-EEEEEEEGGGGGG--TT-EEEEEETTT--EEEEEEEEE-S----TTSPBPTTS-B---S---S-PPPPEEEEEEEE-GGGSPTT----TT--EEEEEEPP-

Organism: NCBI:txid152263

pLDDT: mean 74.32, std 15.98, range [34.91, 94.38]

InterPro domains:
  IPR006726 Para-hydroxybenzoic acid efflux pump subunit AaeB/fusaric acid resistance protein [PF04632] (4-255)
  IPR050393 Membrane Fusion Protein (MFP) [PTHR30367] (250-358)
  IPR058634 p-hydroxybenzoic acid efflux pump subunit AaeA-like, beta-barrel domain [PF25963] (259-356)

Foldseek 3Di:
DDPVVVVVLVVVVVVVVVVVVVVVVVVCPDDPVSVVCVVLVVQLVVLVVQLVVLVVVLVVLLVVCVVVPVVLLSVLLVVLCVQLSVLSPPDDDLLCLVVSLVSLVVSLVVSVVSLVVSLVVDDPVCNVSSVVSSVSVNSNSVSVSSSSVSSNVSSDDDDDDDPPDPDDPPPPPPPVVVVVVVVLVVVLVVVLVVLVVVCVVVVDPCSVVVSVVSNVVSVVLVPDPDSVVVVVVVVVVVVVVVVVVVVVVVVVPDDPVWDKDWDFDFPVCVVQADFFFKKWKAFPVPRQTWIWTFHDWDPDDQDPQFHQPPVSDTDHDPDDDVDDDGGTTITIITTDPVSDDPPDDDDPPTDIDMDTDGDD